Protein AF-A0A7V8NLZ9-F1 (afdb_monomer)

Nearest PDB structures (foldseek):
  3k9t-assembly1_A  TM=6.536E-01  e=8.254E-10  Clostridium acetobutylicum
  6okd-assembly1_A  TM=5.228E-01  e=4.005E-07  Homo sapiens
  3uaw-assembly1_A  TM=4.430E-01  e=5.081E-03  Bacillus cereus
  3uav-assembly1_A  TM=4.356E-01  e=9.540E-03  Bacillus cereus
  2ac7-assembly1_B  TM=4.004E-01  e=1.200E-02  Bacillus cereus G9241

pLDDT: mean 94.01, std 6.17, range [55.84, 98.75]

Solvent-accessible surface area (backbone atoms only — not comparable to full-atom values): 16925 Å² total; per-residue (Å²): 133,86,80,74,87,84,86,85,84,86,88,86,87,87,88,88,87,74,97,80,83,90,61,66,51,76,50,72,52,81,35,79,47,79,65,47,24,33,40,40,35,18,34,72,62,63,60,73,63,16,24,29,55,22,48,28,12,35,52,38,54,52,51,49,54,54,51,51,53,48,35,36,76,68,67,75,42,80,77,51,40,17,23,42,34,41,37,36,29,30,64,36,57,39,53,44,53,45,39,73,76,40,58,69,59,55,71,24,39,60,35,38,36,31,34,43,18,20,14,26,46,53,101,52,94,65,46,40,36,36,43,35,56,43,89,94,48,43,40,39,49,49,52,52,52,50,52,50,52,50,53,40,25,76,74,37,20,50,25,75,82,42,99,80,45,46,75,56,34,94,93,28,61,60,68,47,63,41,78,43,81,40,73,57,69,93,77,57,54,52,52,53,38,53,33,93,86,64,62,24,47,42,41,37,39,29,18,70,48,81,94,34,59,93,31,84,71,21,40,66,91,42,43,15,50,12,43,30,51,42,46,43,48,60,52,51,52,53,50,51,50,62,31,56,38,43,68,69,50,30,49,52,50,42,58,48,34,45,54,51,40,45,50,50,30,65,70,43,93,50,20,72,74,47,44,62,48,44,49,45,16,47,57,43,35,34,79,58,31,79,82,64,81,57,64,69,58,54,53,49,46,52,53,45,20,52,51,48,56,59,74,77,108

Secondary structure (DSSP, 8-state):
--PPPPPP----------------EEEEE--SEEEEEEEEEEE---SSS-IIIIIIHHHHHHHHHHHHHHHHHTTSSPPPSEEEEEEEESTTHHHHHHHHH-TTGGGGEEEEEEEESTT--TTS---EEEEPPPTTS--HHHHHHHHHHHHHHHHT--TTT-SS-TT--TTS------EEEEP--S-STHHHHHSTTT---EEEEE---TTTTTSTT--GGG--HHHHHHHHHHHHHHHHHHHT--HHHHHHHHHHHHHHHHHHHHH-S-HHHHHHHHHHHHHGGGGT-TT---HHHHHHHHHHHHHHHHHT-

Foldseek 3Di:
DPDDDDDDDDDDDDDDDDDDDFDKDKDKLAAQDFLAEEEEEFEDDDDPPCQLVAVLQVVLLVVLVVVVVVCCVVVVDDRFRHMYMYMHGHWQPRLLVVCVVVVVVLRSYQEYEYEGSQFAFAPDDWAKEKEAAALLQQALLVLLLVVVLVCCQPPAFVQVPDPDGHLADVVFDSDGHHYDYHYHDPDTNQCSNCPPVSSHYYIYIHGDPVVCPNHNPSDNVTTGVSSSSVSSCSRNVSNRLLSRQDPVSLVVSLVSLLVVLLVCLLVDPQSVVCLVSSLSHSCNSCSSPVPDDCPVSNVVSVVSNVVSVVVVD

Organism: NCBI:txid2741543

Radius of gyration: 21.64 Å; Cα contacts (8 Å, |Δi|>4): 570; chains: 1; bounding box: 65×60×63 Å

Structure (mmCIF, N/CA/C/O backbone):
data_AF-A0A7V8NLZ9-F1
#
_entry.id   AF-A0A7V8NLZ9-F1
#
loop_
_atom_site.group_PDB
_atom_site.id
_atom_site.type_symbol
_atom_site.label_atom_id
_atom_site.label_alt_id
_atom_site.label_comp_id
_atom_site.label_asym_id
_atom_site.label_entity_id
_atom_site.label_seq_id
_atom_site.pdbx_PDB_ins_code
_atom_site.Cartn_x
_atom_site.Cartn_y
_atom_site.Cartn_z
_atom_site.occupancy
_atom_site.B_iso_or_equiv
_atom_site.auth_seq_id
_atom_site.auth_comp_id
_atom_site.auth_asym_id
_atom_site.auth_atom_id
_atom_site.pdbx_PDB_model_num
ATOM 1 N N . MET A 1 1 ? 44.672 32.416 -8.525 1.00 55.84 1 MET A N 1
ATOM 2 C CA . MET A 1 1 ? 44.281 32.398 -9.955 1.00 55.84 1 MET A CA 1
ATOM 3 C C . MET A 1 1 ? 42.814 32.790 -10.070 1.00 55.84 1 MET A C 1
ATOM 5 O O . MET A 1 1 ? 41.985 32.116 -9.470 1.00 55.84 1 MET A O 1
ATOM 9 N N . ARG A 1 2 ? 42.481 33.881 -10.776 1.00 56.91 2 ARG A N 1
ATOM 10 C CA . ARG A 1 2 ? 41.081 34.218 -11.096 1.00 56.91 2 ARG A CA 1
ATOM 11 C C . ARG A 1 2 ? 40.616 33.264 -12.196 1.00 56.91 2 ARG A C 1
ATOM 13 O O . ARG A 1 2 ? 41.194 33.273 -13.278 1.00 56.91 2 ARG A O 1
ATOM 20 N N . ARG A 1 3 ? 39.638 32.404 -11.904 1.00 72.19 3 ARG A N 1
ATOM 21 C CA . ARG A 1 3 ? 39.053 31.515 -12.914 1.00 72.19 3 ARG A CA 1
ATOM 22 C C . ARG A 1 3 ? 38.266 32.377 -13.902 1.00 72.19 3 ARG A C 1
ATOM 24 O O . ARG A 1 3 ? 37.348 33.082 -13.496 1.00 72.19 3 ARG A O 1
ATOM 31 N N . ALA A 1 4 ? 38.681 32.369 -15.166 1.00 79.56 4 ALA A N 1
ATOM 32 C CA . ALA A 1 4 ? 37.926 32.984 -16.252 1.00 79.56 4 ALA A CA 1
ATOM 33 C C . ALA A 1 4 ? 36.570 32.262 -16.422 1.00 79.56 4 ALA A C 1
ATOM 35 O O . ALA A 1 4 ? 36.478 31.076 -16.089 1.00 79.56 4 ALA A O 1
ATOM 36 N N . PRO A 1 5 ? 35.520 32.947 -16.907 1.00 80.06 5 PRO A N 1
ATOM 37 C CA . PRO A 1 5 ? 34.209 32.335 -17.088 1.00 80.06 5 PRO A CA 1
ATOM 38 C C . PRO A 1 5 ? 34.244 31.233 -18.156 1.00 80.06 5 PRO A C 1
ATOM 40 O O . PRO A 1 5 ? 34.837 31.398 -19.222 1.00 80.06 5 PRO A O 1
ATOM 43 N N . VAL A 1 6 ? 33.576 30.116 -17.866 1.00 86.94 6 VAL A N 1
ATOM 44 C CA . VAL A 1 6 ? 33.329 29.028 -18.821 1.00 86.94 6 VAL A CA 1
ATOM 45 C C . VAL A 1 6 ? 32.008 29.309 -19.532 1.00 86.94 6 VAL A C 1
ATOM 47 O O . VAL A 1 6 ? 30.999 29.567 -18.880 1.00 86.94 6 VAL A O 1
ATOM 50 N N . ILE A 1 7 ? 32.009 29.250 -20.865 1.00 85.44 7 ILE A N 1
ATOM 51 C CA . ILE A 1 7 ? 30.801 29.405 -21.684 1.00 85.44 7 ILE A CA 1
ATOM 52 C C . ILE A 1 7 ? 30.366 28.023 -22.165 1.00 85.44 7 ILE A C 1
ATOM 54 O O . ILE A 1 7 ? 31.087 27.371 -22.918 1.00 85.44 7 ILE A O 1
ATOM 58 N N . VAL A 1 8 ? 29.169 27.599 -21.763 1.00 90.56 8 VAL A N 1
ATOM 59 C CA . VAL A 1 8 ? 28.517 26.381 -22.259 1.00 90.56 8 VAL A CA 1
ATOM 60 C C . VAL A 1 8 ? 27.521 26.772 -23.350 1.00 90.56 8 VAL A C 1
ATOM 62 O O . VAL A 1 8 ? 26.728 27.693 -23.167 1.00 90.56 8 VAL A O 1
ATOM 65 N N . ARG A 1 9 ? 27.554 26.079 -24.493 1.00 87.88 9 ARG A N 1
ATOM 66 C CA . ARG A 1 9 ? 26.541 26.199 -25.552 1.00 87.88 9 ARG A CA 1
ATOM 67 C C . ARG A 1 9 ? 25.835 24.862 -25.712 1.00 87.88 9 ARG A C 1
ATOM 69 O O . ARG A 1 9 ? 26.482 23.868 -26.025 1.00 87.88 9 ARG A O 1
ATOM 76 N N . LEU A 1 10 ? 24.521 24.857 -25.520 1.00 90.38 10 LEU A N 1
ATOM 77 C CA . LEU A 1 10 ? 23.665 23.695 -25.725 1.00 90.38 10 LEU A CA 1
ATOM 78 C C . LEU A 1 10 ? 22.780 23.942 -26.945 1.00 90.38 10 LEU A C 1
ATOM 80 O O . LEU A 1 10 ? 22.079 24.948 -27.010 1.00 90.38 10 LEU A O 1
ATOM 84 N N . HIS A 1 11 ? 22.815 23.025 -27.906 1.00 86.94 11 HIS A N 1
ATOM 85 C CA . HIS A 1 11 ? 21.893 22.995 -29.036 1.00 86.94 11 HIS A CA 1
ATOM 86 C C . HIS A 1 11 ? 21.103 21.691 -28.972 1.00 86.94 11 HIS A C 1
ATOM 88 O O . HIS A 1 11 ? 21.666 20.619 -29.172 1.00 86.94 11 HIS A O 1
ATOM 94 N N . ALA A 1 12 ? 19.799 21.792 -28.736 1.00 89.19 12 ALA A N 1
ATOM 95 C CA . ALA A 1 12 ? 18.876 20.670 -28.812 1.00 89.19 12 ALA A CA 1
ATOM 96 C C . ALA A 1 12 ? 17.765 21.006 -29.811 1.00 89.19 12 ALA A C 1
ATOM 98 O O . ALA A 1 12 ? 17.213 22.106 -29.796 1.00 89.19 12 ALA A O 1
ATOM 99 N N . LYS A 1 13 ? 17.448 20.061 -30.696 1.00 83.94 13 LYS A N 1
ATOM 100 C CA . LYS A 1 13 ? 16.254 20.091 -31.544 1.00 83.94 13 LYS A CA 1
ATOM 101 C C . LYS A 1 13 ? 15.529 18.772 -31.337 1.00 83.94 13 LYS A C 1
ATOM 103 O O . LYS A 1 13 ? 16.061 17.729 -31.700 1.00 83.94 13 LYS A O 1
ATOM 108 N N . ALA A 1 14 ? 14.334 18.829 -30.767 1.00 83.62 14 ALA A N 1
ATOM 109 C CA . ALA A 1 14 ? 13.461 17.677 -30.624 1.00 83.62 14 ALA A CA 1
ATOM 110 C C . ALA A 1 14 ? 12.050 18.087 -31.051 1.00 83.62 14 ALA A C 1
ATOM 112 O O . ALA A 1 14 ? 11.500 19.058 -30.542 1.00 83.62 14 ALA A O 1
ATOM 113 N N . ALA A 1 15 ? 11.489 17.366 -32.016 1.00 78.31 15 ALA A N 1
ATOM 114 C CA . ALA A 1 15 ? 10.084 17.433 -32.382 1.00 78.31 15 ALA A CA 1
ATOM 115 C C . ALA A 1 15 ? 9.675 16.022 -32.795 1.00 78.31 15 ALA A C 1
ATOM 117 O O . ALA A 1 15 ? 10.170 15.496 -33.792 1.00 78.31 15 ALA A O 1
ATOM 118 N N . ARG A 1 16 ? 8.817 15.392 -31.996 1.00 77.06 16 ARG A N 1
ATOM 119 C CA . ARG A 1 16 ? 8.252 14.080 -32.296 1.00 77.06 16 ARG A CA 1
ATOM 120 C C . ARG A 1 16 ? 6.785 14.117 -31.902 1.00 77.06 16 ARG A C 1
ATOM 122 O O . ARG A 1 16 ? 6.464 14.379 -30.751 1.00 77.06 16 ARG A O 1
ATOM 129 N N . SER A 1 17 ? 5.918 13.921 -32.882 1.00 83.56 17 SER A N 1
ATOM 130 C CA . SER A 1 17 ? 4.484 13.754 -32.692 1.00 83.56 17 SER A CA 1
ATOM 131 C C . SER A 1 17 ? 4.071 12.605 -33.590 1.00 83.56 17 SER A C 1
ATOM 133 O O . SER A 1 17 ? 4.286 12.650 -34.802 1.00 83.56 17 SER A O 1
ATOM 135 N N . GLU A 1 18 ? 3.560 11.551 -32.978 1.00 83.56 18 GLU A N 1
ATOM 136 C CA . GLU A 1 18 ? 3.065 10.365 -33.656 1.00 83.56 18 GLU A CA 1
ATOM 137 C C . GLU A 1 18 ? 1.769 9.930 -32.965 1.00 83.56 18 GLU A C 1
ATOM 139 O O . GLU A 1 18 ? 1.649 10.095 -31.748 1.00 83.56 18 GLU A O 1
ATOM 144 N N . PRO A 1 19 ? 0.777 9.413 -33.706 1.00 86.81 19 PRO A N 1
ATOM 145 C CA . PRO A 1 19 ? -0.388 8.798 -33.089 1.00 86.81 19 PRO A CA 1
ATOM 146 C C . PRO A 1 19 ? 0.049 7.652 -32.169 1.00 86.81 19 PRO A C 1
ATOM 148 O O . PRO A 1 19 ? 0.760 6.746 -32.599 1.00 86.81 19 PRO A O 1
ATOM 151 N N . GLY A 1 20 ? -0.388 7.698 -30.914 1.00 82.56 20 GLY A N 1
ATOM 152 C CA . GLY A 1 20 ? -0.161 6.653 -29.921 1.00 82.56 20 GLY A CA 1
ATOM 153 C C . GLY A 1 20 ? -1.481 6.083 -29.411 1.00 82.56 20 GLY A C 1
ATOM 154 O O . GLY A 1 20 ? -2.526 6.729 -29.508 1.00 82.56 20 GLY A O 1
ATOM 155 N N . ALA A 1 21 ? -1.426 4.875 -28.859 1.00 84.88 21 ALA A N 1
ATOM 156 C CA . ALA A 1 21 ? -2.520 4.282 -28.103 1.00 84.88 21 ALA A CA 1
ATOM 157 C C . ALA A 1 21 ? -2.078 4.120 -26.647 1.00 84.88 21 ALA A C 1
ATOM 159 O O . ALA A 1 21 ? -0.954 3.697 -26.389 1.00 84.88 21 ALA A O 1
ATOM 160 N N . LEU A 1 22 ? -2.971 4.450 -25.717 1.00 86.19 22 LEU A N 1
ATOM 161 C CA . LEU A 1 22 ? -2.810 4.154 -24.298 1.00 86.19 22 LEU A CA 1
ATOM 162 C C . LEU A 1 22 ? -3.529 2.842 -24.002 1.00 86.19 22 LEU A C 1
ATOM 164 O O . LEU A 1 22 ? -4.659 2.639 -24.456 1.00 86.19 22 LEU A O 1
ATOM 168 N N . GLY A 1 23 ? -2.862 1.956 -23.273 1.00 87.38 23 GLY A N 1
ATOM 169 C CA . GLY A 1 23 ? -3.367 0.633 -22.940 1.00 87.38 23 GLY A CA 1
ATOM 170 C C . GLY A 1 23 ? -3.251 0.365 -21.450 1.00 87.38 23 GLY A C 1
ATOM 171 O O . GLY A 1 23 ? -2.376 0.895 -20.776 1.00 87.38 23 GLY A O 1
ATOM 172 N N . MET A 1 24 ? -4.151 -0.473 -20.957 1.00 94.00 24 MET A N 1
ATOM 173 C CA . MET A 1 24 ? -4.161 -0.944 -19.584 1.00 94.00 24 MET A CA 1
ATOM 174 C C . MET A 1 24 ? -4.640 -2.390 -19.602 1.00 94.00 24 MET A C 1
ATOM 176 O O . MET A 1 24 ? -5.651 -2.700 -20.242 1.00 94.00 24 MET A O 1
ATOM 180 N N . VAL A 1 25 ? -3.903 -3.283 -18.949 1.00 96.81 25 VAL A N 1
ATOM 181 C CA . VAL A 1 25 ? -4.304 -4.685 -18.796 1.00 96.81 25 VAL A CA 1
ATOM 182 C C . VAL A 1 25 ? -4.946 -4.836 -17.429 1.00 96.81 25 VAL A C 1
ATOM 184 O O . VAL A 1 25 ? -4.403 -4.389 -16.425 1.00 96.81 25 VAL A O 1
ATOM 187 N N . MET A 1 26 ? -6.115 -5.464 -17.394 1.00 97.38 26 MET A N 1
ATOM 188 C CA . MET A 1 26 ? -6.870 -5.682 -16.167 1.00 97.38 26 MET A CA 1
ATOM 189 C C . MET A 1 26 ? -7.165 -7.168 -16.006 1.00 97.38 26 MET A C 1
ATOM 191 O O . MET A 1 26 ? -7.616 -7.824 -16.946 1.00 97.38 26 MET A O 1
ATOM 195 N N . GLY A 1 27 ? -6.927 -7.682 -14.807 1.00 97.19 27 GLY A N 1
ATOM 196 C CA . GLY A 1 27 ? -7.394 -8.988 -14.358 1.00 97.19 27 GLY A CA 1
ATOM 197 C C . GLY A 1 27 ? -8.120 -8.862 -13.025 1.00 97.19 27 GLY A C 1
ATOM 198 O O . GLY A 1 27 ? -7.984 -7.857 -12.331 1.00 97.19 27 GLY A O 1
ATOM 199 N N . GLU A 1 28 ? -8.880 -9.883 -12.645 1.00 97.19 28 GLU A N 1
ATOM 200 C CA . GLU A 1 28 ? -9.556 -9.901 -11.350 1.00 97.19 28 GLU A CA 1
ATOM 201 C C . GLU A 1 28 ? -9.691 -11.312 -10.778 1.00 97.19 28 GLU A C 1
ATOM 203 O O . GLU A 1 28 ? -9.785 -12.306 -11.503 1.00 97.19 28 GLU A O 1
ATOM 208 N N . ILE A 1 29 ? -9.739 -11.380 -9.451 1.00 97.44 29 ILE A N 1
ATOM 209 C CA . ILE A 1 29 ? -10.260 -12.515 -8.693 1.00 97.44 29 ILE A CA 1
ATOM 210 C C . ILE A 1 29 ? -11.513 -11.999 -7.982 1.00 97.44 29 ILE A C 1
ATOM 212 O O . ILE A 1 29 ? -11.426 -11.328 -6.956 1.00 97.44 29 ILE A O 1
ATOM 216 N N . ALA A 1 30 ? -12.677 -12.282 -8.572 1.00 96.62 30 ALA A N 1
ATOM 217 C CA . ALA A 1 30 ? -13.968 -11.745 -8.137 1.00 96.62 30 ALA A CA 1
ATOM 218 C C . ALA A 1 30 ? -14.350 -12.206 -6.727 1.00 96.62 30 ALA A C 1
ATOM 220 O O . ALA A 1 30 ? -14.413 -13.409 -6.500 1.00 96.62 30 ALA A O 1
ATOM 221 N N . GLY A 1 31 ? -14.662 -11.294 -5.812 1.00 95.88 31 GLY A N 1
ATOM 222 C CA . GLY A 1 31 ? -15.168 -11.619 -4.477 1.00 95.88 31 GLY A CA 1
ATOM 223 C C . GLY A 1 31 ? -16.666 -11.943 -4.461 1.00 95.88 31 GLY A C 1
ATOM 224 O O . GLY A 1 31 ? -17.320 -12.042 -5.500 1.00 95.88 31 GLY A O 1
ATOM 225 N N . THR A 1 32 ? -17.219 -12.123 -3.266 1.00 93.19 32 THR A N 1
ATOM 226 C C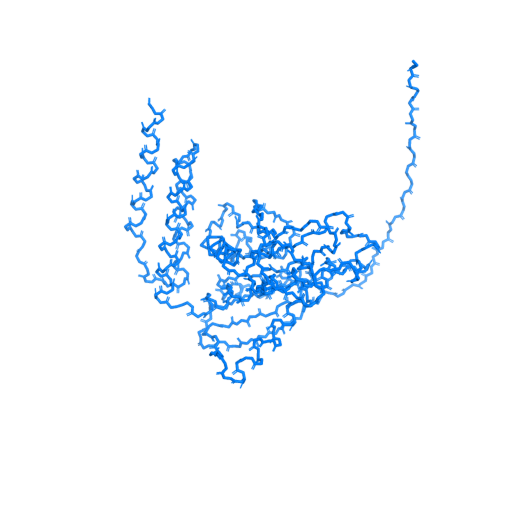A . THR A 1 32 ? -18.668 -12.207 -3.002 1.00 93.19 32 THR A CA 1
ATOM 227 C C . THR A 1 32 ? -19.245 -10.878 -2.510 1.00 93.19 32 THR A C 1
ATOM 229 O O . THR A 1 32 ? -20.434 -10.625 -2.701 1.00 93.19 32 THR A O 1
ATOM 232 N N . HIS A 1 33 ? -18.424 -10.030 -1.888 1.00 91.25 33 HIS A N 1
ATOM 233 C CA . HIS A 1 33 ? -18.767 -8.680 -1.458 1.00 91.25 33 HIS A CA 1
ATOM 234 C C . HIS A 1 33 ? -18.545 -7.722 -2.631 1.00 91.25 33 HIS A C 1
ATOM 236 O O . HIS A 1 33 ? -17.432 -7.605 -3.143 1.00 91.25 33 HIS A O 1
ATOM 242 N N . LEU A 1 34 ? -19.618 -7.069 -3.076 1.00 88.88 34 LEU A N 1
ATOM 243 C CA . LEU A 1 34 ? -19.600 -6.146 -4.211 1.00 88.88 34 LEU A CA 1
ATOM 244 C C . LEU A 1 34 ? -19.477 -4.699 -3.724 1.00 88.88 34 LEU A C 1
ATOM 246 O O . LEU A 1 34 ? -20.054 -4.352 -2.696 1.00 88.88 34 LEU A O 1
ATOM 250 N N . GLY A 1 35 ? -18.800 -3.852 -4.504 1.00 89.56 35 GLY A N 1
ATOM 251 C CA . GLY A 1 35 ? -18.706 -2.410 -4.237 1.00 89.56 35 GLY A CA 1
ATOM 252 C C . GLY A 1 35 ? -17.622 -2.009 -3.233 1.00 89.56 35 GLY A C 1
ATOM 253 O O . GLY A 1 35 ? -17.611 -0.869 -2.786 1.00 89.56 35 GLY A O 1
ATOM 254 N N . GLU A 1 36 ? -16.725 -2.931 -2.881 1.00 94.75 36 GLU A N 1
ATOM 255 C CA . GLU A 1 36 ? -15.614 -2.722 -1.941 1.00 94.75 36 GLU A CA 1
ATOM 256 C C . GLU A 1 36 ? -14.327 -3.371 -2.483 1.00 94.75 36 GLU A C 1
ATOM 258 O O . GLU A 1 36 ? -13.609 -4.077 -1.780 1.00 94.75 36 GLU A O 1
ATOM 263 N N . ASP A 1 37 ? -14.067 -3.205 -3.772 1.00 97.75 37 ASP A N 1
ATOM 264 C CA . ASP A 1 37 ? -12.962 -3.836 -4.481 1.00 97.75 37 ASP A CA 1
ATOM 265 C C . ASP A 1 37 ? -11.613 -3.248 -4.045 1.00 97.75 37 ASP A C 1
ATOM 267 O O . ASP A 1 37 ? -11.498 -2.069 -3.704 1.00 97.75 37 ASP A O 1
ATOM 271 N N . LEU A 1 38 ? -10.563 -4.060 -4.106 1.00 98.56 38 LEU A N 1
ATOM 272 C CA . LEU A 1 38 ? -9.191 -3.599 -3.939 1.00 98.56 38 LEU A CA 1
ATOM 273 C C . LEU A 1 38 ? -8.495 -3.615 -5.291 1.00 98.56 38 LEU A C 1
ATOM 275 O O . LEU A 1 38 ? -8.605 -4.593 -6.033 1.00 98.56 38 LEU A O 1
ATOM 279 N N . VAL A 1 39 ? -7.745 -2.562 -5.591 1.00 98.62 39 VAL A N 1
ATOM 280 C CA . VAL A 1 39 ? -6.931 -2.487 -6.805 1.00 98.62 39 VAL A CA 1
ATOM 281 C C . VAL A 1 39 ? -5.469 -2.658 -6.440 1.00 98.62 39 VAL A C 1
ATOM 283 O O . VAL A 1 39 ? -4.949 -1.901 -5.636 1.00 98.62 39 VAL A O 1
ATOM 286 N N . ILE A 1 40 ? -4.795 -3.626 -7.050 1.00 98.75 40 ILE A N 1
ATOM 287 C CA . ILE A 1 40 ? -3.349 -3.801 -6.960 1.00 98.75 40 ILE A CA 1
ATOM 288 C C . ILE A 1 40 ? -2.769 -3.412 -8.318 1.00 98.75 40 ILE A C 1
ATOM 290 O O . ILE A 1 40 ? -3.086 -4.063 -9.319 1.00 98.75 40 ILE A O 1
ATOM 294 N N . ALA A 1 41 ? -1.974 -2.346 -8.365 1.00 98.38 41 ALA A N 1
ATOM 295 C CA . ALA A 1 41 ? -1.542 -1.723 -9.614 1.00 98.38 41 ALA A CA 1
ATOM 296 C C . ALA A 1 41 ? -0.020 -1.612 -9.726 1.00 98.38 41 ALA A C 1
ATOM 298 O O . ALA A 1 41 ? 0.663 -1.339 -8.741 1.00 98.38 41 ALA A O 1
ATOM 299 N N . ALA A 1 42 ? 0.486 -1.832 -10.935 1.00 98.12 42 ALA A N 1
ATOM 300 C CA . ALA A 1 42 ? 1.863 -1.554 -11.312 1.00 98.12 42 ALA A CA 1
ATOM 301 C C . ALA A 1 42 ? 1.904 -1.155 -12.789 1.00 98.12 42 ALA A C 1
ATOM 303 O O . ALA A 1 42 ? 1.499 -1.940 -13.652 1.00 98.12 42 ALA A O 1
ATOM 304 N N . HIS A 1 43 ? 2.411 0.027 -13.100 1.00 96.88 43 HIS A N 1
ATOM 305 C CA . HIS A 1 43 ? 2.639 0.450 -14.477 1.00 96.88 43 HIS A CA 1
ATOM 306 C C . HIS A 1 43 ? 3.545 -0.509 -15.269 1.00 96.88 43 HIS A C 1
ATOM 308 O O . HIS A 1 43 ? 4.365 -1.259 -14.723 1.00 96.88 43 HIS A O 1
ATOM 314 N N . LEU A 1 44 ? 3.338 -0.509 -16.590 1.00 92.62 44 LEU A N 1
ATOM 315 C CA . LEU A 1 44 ? 3.955 -1.392 -17.589 1.00 92.62 44 LEU A CA 1
ATOM 316 C C . LEU A 1 44 ? 4.761 -0.617 -18.654 1.00 92.62 44 LEU A C 1
ATOM 318 O O . LEU A 1 44 ? 5.355 -1.213 -19.555 1.00 92.62 44 LEU A O 1
ATOM 322 N N . ASP A 1 45 ? 4.771 0.712 -18.593 1.00 87.50 45 ASP A N 1
ATOM 323 C CA . ASP A 1 45 ? 5.516 1.605 -19.476 1.00 87.50 45 ASP A CA 1
ATOM 324 C C . ASP A 1 45 ? 6.727 2.235 -18.779 1.00 87.50 45 ASP A C 1
ATOM 326 O O . ASP A 1 45 ? 6.575 2.764 -17.695 1.00 87.50 45 ASP A O 1
ATOM 330 N N . HIS A 1 46 ? 7.912 2.175 -19.401 1.00 87.19 46 HIS A N 1
ATOM 331 C CA . HIS A 1 46 ? 9.077 3.033 -19.118 1.00 87.19 46 HIS A CA 1
ATOM 332 C C . HIS A 1 46 ? 10.146 2.883 -20.205 1.00 87.19 46 HIS A C 1
ATOM 334 O O . HIS A 1 46 ? 10.055 2.011 -21.084 1.00 87.19 46 HIS A O 1
ATOM 340 N N . GLN A 1 47 ? 11.152 3.765 -20.220 1.00 85.06 47 GLN A N 1
ATOM 341 C CA . GLN A 1 47 ? 12.216 3.685 -21.224 1.00 85.06 47 GLN A CA 1
ATOM 342 C C . GLN A 1 47 ? 13.054 2.419 -21.029 1.00 85.06 47 GLN A C 1
ATOM 344 O O . GLN A 1 47 ? 13.435 2.046 -19.924 1.00 85.06 47 GLN A O 1
ATOM 349 N N . LYS A 1 48 ? 13.409 1.770 -22.144 1.00 87.62 48 LYS A N 1
ATOM 350 C CA . LYS A 1 48 ? 14.272 0.585 -22.107 1.00 87.62 48 LYS A CA 1
ATOM 351 C C . LYS A 1 48 ? 15.635 0.923 -21.479 1.00 87.62 48 LYS A C 1
ATOM 353 O O . LYS A 1 48 ? 16.221 1.936 -21.872 1.00 87.62 48 LYS A O 1
ATOM 358 N N . PRO A 1 49 ? 16.203 0.034 -20.641 1.00 92.50 49 PRO A N 1
ATOM 359 C CA . PRO A 1 49 ? 15.728 -1.322 -20.354 1.00 92.50 49 PRO A CA 1
ATOM 360 C C . PRO A 1 49 ? 14.594 -1.420 -19.322 1.00 92.50 49 PRO A C 1
ATOM 362 O O . PRO A 1 49 ? 13.783 -2.329 -19.481 1.00 92.50 49 PRO A O 1
ATOM 365 N N . GLY A 1 50 ? 14.514 -0.502 -18.355 1.00 93.81 50 GLY A N 1
ATOM 366 C CA . GLY A 1 50 ? 13.398 -0.384 -17.407 1.00 93.81 50 GLY A CA 1
ATOM 367 C C . GLY A 1 50 ? 13.181 -1.612 -16.519 1.00 93.81 50 GLY A C 1
ATOM 368 O O . GLY A 1 50 ? 12.053 -2.074 -16.344 1.00 93.81 50 GLY A O 1
ATOM 369 N N . ALA A 1 51 ? 14.266 -2.240 -16.053 1.00 96.00 51 ALA A N 1
ATOM 370 C CA . ALA A 1 51 ? 14.175 -3.473 -15.284 1.00 96.00 51 ALA A CA 1
ATOM 371 C C . ALA A 1 51 ? 13.590 -3.255 -13.887 1.00 96.00 51 ALA A C 1
ATOM 373 O O . ALA A 1 51 ? 12.704 -4.013 -13.495 1.00 96.00 51 ALA A O 1
ATOM 374 N N . ASN A 1 52 ? 14.084 -2.273 -13.131 1.00 96.44 52 ASN A N 1
ATOM 375 C CA . ASN A 1 52 ? 13.510 -1.927 -11.838 1.00 96.44 52 ASN A CA 1
ATOM 376 C C . ASN A 1 52 ? 12.298 -1.031 -12.058 1.00 96.44 52 ASN A C 1
ATOM 378 O O . ASN A 1 52 ? 11.207 -1.417 -11.643 1.00 96.44 52 ASN A O 1
ATOM 382 N N . ASP A 1 53 ? 12.493 0.079 -12.772 1.00 94.94 53 ASP A N 1
ATOM 383 C CA . ASP A 1 53 ? 11.433 0.998 -13.175 1.00 94.94 53 ASP A CA 1
ATOM 384 C C . ASP A 1 53 ? 11.013 0.713 -14.625 1.00 94.94 53 ASP A C 1
ATOM 386 O O . ASP A 1 53 ? 11.630 1.192 -15.577 1.00 94.94 53 ASP A O 1
ATOM 390 N N . ASN A 1 54 ? 10.044 -0.166 -14.870 1.00 93.06 54 ASN A N 1
ATOM 391 C CA . ASN A 1 54 ? 9.024 -0.701 -13.950 1.00 93.06 54 ASN A CA 1
ATOM 392 C C . ASN A 1 54 ? 8.821 -2.212 -14.011 1.00 93.06 54 ASN A C 1
ATOM 394 O O . ASN A 1 54 ? 7.954 -2.763 -13.319 1.00 93.06 54 ASN A O 1
ATOM 398 N N . ALA A 1 55 ? 9.590 -2.918 -14.844 1.00 96.75 55 ALA A N 1
ATOM 399 C CA . ALA A 1 55 ? 9.340 -4.328 -15.122 1.00 96.75 55 ALA A CA 1
ATOM 400 C C . ALA A 1 55 ? 9.357 -5.196 -13.849 1.00 96.75 55 ALA A C 1
ATOM 402 O O . ALA A 1 55 ? 8.695 -6.235 -13.803 1.00 96.75 55 ALA A O 1
ATOM 403 N N . SER A 1 56 ? 10.072 -4.773 -12.803 1.00 97.75 56 SER A N 1
ATOM 404 C CA . SER A 1 56 ? 10.106 -5.451 -11.510 1.00 97.75 56 SER A CA 1
ATOM 405 C C . SER A 1 56 ? 8.758 -5.409 -10.778 1.00 97.75 56 SER A C 1
ATOM 407 O O . SER A 1 56 ? 8.324 -6.454 -10.287 1.00 97.75 56 SER A O 1
ATOM 409 N N . GLY A 1 57 ? 8.065 -4.263 -10.742 1.00 97.69 57 GLY A N 1
ATOM 410 C CA . GLY A 1 57 ? 6.728 -4.121 -10.152 1.00 97.69 57 GLY A CA 1
ATOM 411 C C . GLY A 1 57 ? 5.699 -4.921 -10.946 1.00 97.69 57 GLY A C 1
ATOM 412 O O . GLY A 1 57 ? 5.056 -5.829 -10.415 1.00 97.69 57 GLY A O 1
ATOM 413 N N . SER A 1 58 ? 5.668 -4.701 -12.262 1.00 97.31 58 SER A N 1
ATOM 414 C CA . SER A 1 58 ? 4.817 -5.428 -13.213 1.00 97.31 58 SER A CA 1
ATOM 415 C C . SER A 1 58 ? 4.994 -6.954 -13.159 1.00 97.31 58 SER A C 1
ATOM 417 O O . SER A 1 58 ? 4.016 -7.712 -13.140 1.00 97.31 58 SER A O 1
ATOM 419 N N . GLY A 1 59 ? 6.242 -7.428 -13.122 1.00 97.44 59 GLY A N 1
ATOM 420 C CA . GLY A 1 59 ? 6.574 -8.849 -13.026 1.00 97.44 59 GLY A CA 1
ATOM 421 C C . GLY A 1 59 ? 6.224 -9.442 -11.661 1.00 97.44 59 GLY A C 1
ATOM 422 O O . GLY A 1 59 ? 5.730 -10.570 -11.587 1.00 97.44 59 GLY A O 1
ATOM 423 N N . THR A 1 60 ? 6.413 -8.670 -10.588 1.00 98.25 60 THR A N 1
ATOM 424 C CA . THR A 1 60 ? 5.993 -9.058 -9.236 1.00 98.25 60 THR A CA 1
ATOM 425 C C . THR A 1 60 ? 4.476 -9.206 -9.163 1.00 98.25 60 THR A C 1
ATOM 427 O O . THR A 1 60 ? 3.994 -10.225 -8.669 1.00 98.25 60 THR A O 1
ATOM 430 N N . LEU A 1 61 ? 3.716 -8.262 -9.725 1.00 98.50 61 LEU A N 1
ATOM 431 C CA . LEU A 1 61 ? 2.254 -8.315 -9.775 1.00 98.50 61 LEU A CA 1
ATOM 432 C C . LEU A 1 61 ? 1.744 -9.581 -10.481 1.00 98.50 61 LEU A C 1
ATOM 434 O O . LEU A 1 61 ? 0.838 -10.251 -9.986 1.00 98.50 61 LEU A O 1
ATOM 438 N N . LEU A 1 62 ? 2.367 -9.972 -11.596 1.00 98.06 62 LEU A N 1
ATOM 439 C CA . LEU A 1 62 ? 2.014 -11.208 -12.302 1.00 98.06 62 LEU A CA 1
ATOM 440 C C . LEU A 1 62 ? 2.257 -12.459 -11.444 1.00 98.06 62 LEU A C 1
ATOM 442 O O . LEU A 1 62 ? 1.416 -13.364 -11.403 1.00 98.06 62 LEU A O 1
ATOM 446 N N . GLU A 1 63 ? 3.383 -12.509 -10.734 1.00 97.75 63 GLU A N 1
ATOM 447 C CA . GLU A 1 63 ? 3.707 -13.616 -9.832 1.00 97.75 63 GLU A CA 1
ATOM 448 C C . GLU A 1 63 ? 2.760 -13.676 -8.624 1.00 97.75 63 GLU A C 1
ATOM 450 O O . GLU A 1 63 ? 2.391 -14.774 -8.188 1.00 97.75 63 GLU A O 1
ATOM 455 N N . LEU A 1 64 ? 2.304 -12.523 -8.121 1.00 97.75 64 LEU A N 1
ATOM 456 C CA . LEU A 1 64 ? 1.275 -12.444 -7.084 1.00 97.75 64 LEU A CA 1
ATOM 457 C C . LEU A 1 64 ? -0.037 -13.070 -7.553 1.00 97.75 64 LEU A C 1
ATOM 459 O O . LEU A 1 64 ? -0.570 -13.938 -6.860 1.00 97.75 64 LEU A O 1
ATOM 463 N N . VAL A 1 65 ? -0.517 -12.705 -8.746 1.00 97.75 65 VAL A N 1
ATOM 464 C CA . VAL A 1 65 ? -1.740 -13.283 -9.332 1.00 97.75 65 VAL A CA 1
ATOM 465 C C . VAL A 1 65 ? -1.603 -14.794 -9.488 1.00 97.75 65 VAL A C 1
ATOM 467 O O . VAL A 1 65 ? -2.484 -15.550 -9.066 1.00 97.75 65 VAL A O 1
ATOM 470 N N . ARG A 1 66 ? -0.481 -15.255 -10.054 1.00 98.19 66 ARG A N 1
ATOM 471 C CA . ARG A 1 66 ? -0.214 -16.683 -10.266 1.00 98.19 66 ARG A CA 1
ATOM 472 C C . ARG A 1 66 ? -0.201 -17.454 -8.945 1.00 98.19 66 ARG A C 1
ATOM 474 O O . ARG A 1 66 ? -0.815 -18.519 -8.851 1.00 98.19 66 ARG A O 1
ATOM 481 N N . THR A 1 67 ? 0.490 -16.923 -7.938 1.00 97.50 67 THR A N 1
ATOM 482 C CA . THR A 1 67 ? 0.630 -17.545 -6.615 1.00 97.50 67 THR A CA 1
ATOM 483 C C . THR A 1 67 ? -0.703 -17.593 -5.888 1.00 97.50 67 THR A C 1
ATOM 485 O O . THR A 1 67 ? -1.108 -18.660 -5.427 1.00 97.50 67 THR A O 1
ATOM 488 N N . LEU A 1 68 ? -1.416 -16.469 -5.831 1.00 97.94 68 LEU A N 1
ATOM 489 C CA . LEU A 1 68 ? -2.713 -16.380 -5.178 1.00 97.94 68 LEU A CA 1
ATOM 490 C C . LEU A 1 68 ? -3.718 -17.354 -5.803 1.00 97.94 68 LEU A C 1
ATOM 492 O O . LEU A 1 68 ? -4.322 -18.160 -5.096 1.00 97.94 68 LEU A O 1
ATOM 496 N N . ASN A 1 69 ? -3.850 -17.336 -7.132 1.00 97.75 69 ASN A N 1
ATOM 497 C CA . ASN A 1 69 ? -4.765 -18.228 -7.835 1.00 97.75 69 ASN A CA 1
ATOM 498 C C . ASN A 1 69 ? -4.420 -19.706 -7.588 1.00 97.75 69 ASN A C 1
ATOM 500 O O . ASN A 1 69 ? -5.309 -20.519 -7.337 1.00 97.75 69 ASN A O 1
ATOM 504 N N . HIS A 1 70 ? -3.130 -20.058 -7.595 1.00 98.31 70 HIS A N 1
ATOM 505 C CA . HIS A 1 70 ? -2.694 -21.415 -7.272 1.00 98.31 70 HIS A CA 1
ATOM 506 C C . HIS A 1 70 ? -3.097 -21.832 -5.850 1.00 98.31 70 HIS A C 1
ATOM 508 O O . HIS A 1 70 ? -3.632 -22.925 -5.668 1.00 98.31 70 HIS A O 1
ATOM 514 N N . LEU A 1 71 ? -2.877 -20.971 -4.850 1.00 98.06 71 LEU A N 1
ATOM 515 C CA . LEU A 1 71 ? -3.215 -21.262 -3.453 1.00 98.06 71 LEU A CA 1
ATOM 516 C C . LEU A 1 71 ? -4.726 -21.420 -3.238 1.00 98.06 71 LEU A C 1
ATOM 518 O O . LEU A 1 71 ? -5.133 -22.311 -2.489 1.00 98.06 71 LEU A O 1
ATOM 522 N N . ILE A 1 72 ? -5.544 -20.610 -3.916 1.00 97.69 72 ILE A N 1
ATOM 523 C CA . ILE A 1 72 ? -7.010 -20.713 -3.879 1.00 97.69 72 ILE A CA 1
ATOM 524 C C . ILE A 1 72 ? -7.469 -22.031 -4.514 1.00 97.69 72 ILE A C 1
ATOM 526 O O . ILE A 1 72 ? -8.189 -22.802 -3.882 1.00 97.69 72 ILE A O 1
ATOM 530 N N . VAL A 1 73 ? -7.024 -22.333 -5.740 1.00 97.81 73 VAL A N 1
ATOM 531 C CA . VAL A 1 73 ? -7.414 -23.562 -6.460 1.00 97.81 73 VAL A CA 1
ATOM 532 C C . VAL A 1 73 ? -6.967 -24.820 -5.710 1.00 97.81 73 VAL A C 1
ATOM 534 O O . VAL A 1 73 ? -7.687 -25.815 -5.682 1.00 97.81 73 VAL A O 1
ATOM 537 N N . ALA A 1 74 ? -5.802 -24.776 -5.061 1.00 98.44 74 ALA A N 1
ATOM 538 C CA . ALA A 1 74 ? -5.293 -25.869 -4.237 1.00 98.44 74 ALA A CA 1
ATOM 539 C C . ALA A 1 74 ? -5.957 -25.971 -2.846 1.00 98.44 74 ALA A C 1
ATOM 541 O O . ALA A 1 74 ? -5.585 -26.851 -2.066 1.00 98.44 74 ALA A O 1
ATOM 542 N N . GLY A 1 75 ? -6.891 -25.076 -2.502 1.00 97.81 75 GLY A N 1
ATOM 543 C CA . GLY A 1 75 ? -7.589 -25.062 -1.213 1.00 97.81 75 GLY A CA 1
ATOM 544 C C . GLY A 1 75 ? -6.690 -24.735 -0.016 1.00 97.81 75 GLY A C 1
ATOM 545 O O . GLY A 1 75 ? -6.990 -25.139 1.106 1.00 97.81 75 GLY A O 1
ATOM 546 N N . LYS A 1 76 ? -5.559 -24.055 -0.241 1.00 98.25 76 LYS A N 1
ATOM 547 C CA . LYS A 1 76 ? -4.614 -23.664 0.820 1.00 98.25 76 LYS A CA 1
ATOM 548 C C . LYS A 1 76 ? -5.041 -22.398 1.546 1.00 98.25 76 LYS A C 1
ATOM 550 O O . LYS A 1 76 ? -4.731 -22.254 2.724 1.00 98.25 76 LYS A O 1
ATOM 555 N N . ILE A 1 77 ? -5.744 -21.513 0.850 1.00 96.38 77 ILE A N 1
ATOM 556 C CA . ILE A 1 77 ? -6.376 -20.322 1.416 1.00 96.38 77 ILE A CA 1
ATOM 557 C C . ILE A 1 77 ? -7.789 -20.183 0.831 1.00 96.38 77 ILE A C 1
ATOM 559 O O . ILE A 1 77 ? -8.036 -20.694 -0.269 1.00 96.38 77 ILE A O 1
ATOM 563 N N . PRO A 1 78 ? -8.727 -19.526 1.535 1.00 95.69 78 PRO A N 1
ATOM 564 C CA . PRO A 1 78 ? -10.037 -19.236 0.974 1.00 95.69 78 PRO A CA 1
ATOM 565 C C . PRO A 1 78 ? -9.935 -18.222 -0.170 1.00 95.69 78 PRO A C 1
ATOM 567 O O . PRO A 1 78 ? -8.963 -17.480 -0.306 1.00 95.69 78 PRO A O 1
ATOM 570 N N . LYS A 1 79 ? -10.980 -18.184 -0.994 1.00 96.25 79 LYS A N 1
ATOM 571 C CA . LYS A 1 79 ? -11.186 -17.103 -1.954 1.00 96.25 79 LYS A CA 1
ATOM 572 C C . LYS A 1 79 ? -11.510 -15.805 -1.184 1.00 96.25 79 LYS A C 1
ATOM 574 O O . LYS A 1 79 ? -12.313 -15.896 -0.252 1.00 96.25 79 LYS A O 1
ATOM 579 N N . PRO A 1 80 ? -10.935 -14.645 -1.559 1.00 96.88 80 PRO A N 1
ATOM 580 C CA . PRO A 1 80 ? -11.165 -13.396 -0.837 1.00 96.88 80 PRO A CA 1
ATOM 581 C C . PRO A 1 80 ? -12.639 -12.975 -0.879 1.00 96.88 80 PRO A C 1
ATOM 583 O O . PRO A 1 80 ? -13.327 -13.219 -1.879 1.00 96.88 80 PRO A O 1
ATOM 586 N N . GLN A 1 81 ? -13.126 -12.349 0.198 1.00 97.06 81 GLN A N 1
ATOM 587 C CA . GLN A 1 81 ? -14.509 -11.858 0.266 1.00 97.06 81 GLN A CA 1
ATOM 588 C C . GLN A 1 81 ? -14.737 -10.679 -0.680 1.00 97.06 81 GLN A C 1
ATOM 590 O O . GLN A 1 81 ? -15.727 -10.674 -1.406 1.00 97.06 81 GLN A O 1
ATOM 595 N N . ARG A 1 82 ? -13.826 -9.704 -0.722 1.00 97.94 82 ARG A N 1
ATOM 596 C CA . ARG A 1 82 ? -13.854 -8.583 -1.677 1.00 97.94 82 ARG A CA 1
ATOM 597 C C . ARG A 1 82 ? -13.094 -8.919 -2.956 1.00 97.94 82 ARG A C 1
ATOM 599 O O . ARG A 1 82 ? -12.170 -9.733 -2.948 1.00 97.94 82 ARG A O 1
ATOM 606 N N . THR A 1 83 ? -13.477 -8.293 -4.065 1.00 98.31 83 THR A N 1
ATOM 607 C CA . THR A 1 83 ? -12.781 -8.484 -5.343 1.00 98.31 83 THR A CA 1
ATOM 608 C C . THR A 1 83 ? -11.381 -7.895 -5.286 1.00 98.31 83 THR A C 1
ATOM 610 O O . THR A 1 83 ? -11.199 -6.749 -4.882 1.00 98.31 83 THR A O 1
ATOM 613 N N . LEU A 1 84 ? -10.401 -8.662 -5.759 1.00 98.56 84 LEU A N 1
ATOM 614 C CA . LEU A 1 84 ? -9.059 -8.160 -6.037 1.00 98.56 84 LEU A CA 1
ATOM 615 C C . LEU A 1 84 ? -8.932 -7.898 -7.536 1.00 98.56 84 LEU A C 1
ATOM 617 O O . LEU A 1 84 ? -9.077 -8.824 -8.338 1.00 98.56 84 LEU A O 1
ATOM 621 N N . ARG A 1 85 ? -8.651 -6.653 -7.908 1.00 98.44 85 ARG A N 1
ATOM 622 C CA . ARG A 1 85 ? -8.368 -6.214 -9.276 1.00 98.44 85 ARG A CA 1
ATOM 623 C C . ARG A 1 85 ? -6.862 -6.037 -9.441 1.00 98.44 85 ARG A C 1
ATOM 625 O O . ARG A 1 85 ? -6.215 -5.464 -8.575 1.00 98.44 85 ARG A O 1
ATOM 632 N N . PHE A 1 86 ? -6.315 -6.507 -10.552 1.00 98.56 86 PHE A N 1
ATOM 633 C CA . PHE A 1 86 ? -4.890 -6.449 -10.873 1.00 98.56 86 PHE A CA 1
ATOM 634 C C . PHE A 1 86 ? -4.704 -5.619 -12.131 1.00 98.56 86 PHE A C 1
ATOM 636 O O . PHE A 1 86 ? -5.213 -5.993 -13.194 1.00 98.56 86 PHE A O 1
ATOM 643 N N . TRP A 1 87 ? -4.054 -4.471 -11.994 1.00 98.44 87 TRP A N 1
ATOM 644 C CA . TRP A 1 87 ? -3.968 -3.452 -13.031 1.00 98.44 87 TRP A CA 1
ATOM 645 C C . TRP A 1 87 ? -2.517 -3.277 -13.475 1.00 98.44 87 TRP A C 1
ATOM 647 O O . TRP A 1 87 ? -1.655 -2.939 -12.672 1.00 98.44 87 TRP A O 1
ATOM 657 N N . TRP A 1 88 ? -2.265 -3.497 -14.764 1.00 98.19 88 TRP A N 1
ATOM 658 C CA . TRP A 1 88 ? -1.025 -3.089 -15.416 1.00 98.19 88 TRP A CA 1
ATOM 659 C C . TRP A 1 88 ? -1.298 -1.853 -16.247 1.00 98.19 88 TRP A C 1
ATOM 661 O O . TRP A 1 88 ? -2.086 -1.902 -17.200 1.00 98.19 88 TRP A O 1
ATOM 671 N N . THR A 1 89 ? -0.685 -0.751 -15.855 1.00 97.12 89 THR A N 1
ATOM 672 C CA . THR A 1 89 ? -1.116 0.589 -16.251 1.00 97.12 89 THR A CA 1
ATOM 673 C C . THR A 1 89 ? -0.107 1.261 -17.175 1.00 97.12 89 THR A C 1
ATOM 675 O O . THR A 1 89 ? 0.995 0.762 -17.389 1.00 97.12 89 THR A O 1
ATOM 678 N N . THR A 1 90 ? -0.528 2.349 -17.818 1.00 95.44 90 THR A N 1
ATOM 679 C CA . THR A 1 90 ? 0.407 3.374 -18.291 1.00 95.44 90 THR A CA 1
ATOM 680 C C . THR A 1 90 ? 0.485 4.420 -17.190 1.00 95.44 90 THR A C 1
ATOM 682 O O . THR A 1 90 ? -0.559 5.030 -16.931 1.00 95.44 90 THR A O 1
ATOM 685 N N . GLU A 1 91 ? 1.658 4.593 -16.584 1.00 95.44 91 GLU A N 1
ATOM 686 C CA . GLU A 1 91 ? 1.883 5.253 -15.296 1.00 95.44 91 GLU A CA 1
ATOM 687 C C . GLU A 1 91 ? 1.008 6.493 -15.132 1.00 95.44 91 GLU A C 1
ATOM 689 O O . GLU A 1 91 ? 1.136 7.457 -15.899 1.00 95.44 91 GLU A O 1
ATOM 694 N N . ILE A 1 92 ? 0.084 6.444 -14.164 1.00 95.50 92 ILE A N 1
ATOM 695 C CA . ILE A 1 92 ? -0.911 7.471 -13.800 1.00 95.50 92 ILE A CA 1
ATOM 696 C C . ILE A 1 92 ? -1.960 7.763 -14.897 1.00 95.50 92 ILE A C 1
ATOM 698 O O . ILE A 1 92 ? -3.150 7.985 -14.628 1.00 95.50 92 ILE A O 1
ATOM 702 N N . VAL A 1 93 ? -1.539 7.842 -16.157 1.00 95.00 93 VAL A N 1
ATOM 703 C CA . VAL A 1 93 ? -2.312 8.350 -17.291 1.00 95.00 93 VAL A CA 1
ATOM 704 C C . VAL A 1 93 ? -3.467 7.417 -17.629 1.00 95.00 93 VAL A C 1
ATOM 706 O O . VAL A 1 93 ? -4.568 7.892 -17.945 1.00 95.00 93 VAL A O 1
ATOM 709 N N . SER A 1 94 ? -3.236 6.105 -17.587 1.00 95.88 94 SER A N 1
ATOM 710 C CA . SER A 1 94 ? -4.247 5.122 -17.976 1.00 95.88 94 SER A CA 1
ATOM 711 C C . SER A 1 94 ? -5.393 5.044 -16.970 1.00 95.88 94 SER A C 1
ATOM 713 O O . SER A 1 94 ? -6.553 4.988 -17.371 1.00 95.88 94 SER A O 1
ATOM 715 N N . GLU A 1 95 ? -5.094 5.165 -15.683 1.00 96.38 95 GLU A N 1
ATOM 716 C CA . GLU A 1 95 ? -6.027 5.139 -14.564 1.00 96.38 95 GLU A CA 1
ATOM 717 C C . GLU A 1 95 ? -6.843 6.418 -14.542 1.00 96.38 95 GLU A C 1
ATOM 719 O O . GLU A 1 95 ? -8.069 6.385 -14.444 1.00 96.38 95 GLU A O 1
ATOM 724 N N . GLN A 1 96 ? -6.197 7.570 -14.732 1.00 95.56 96 GLN A N 1
ATOM 725 C CA . GLN A 1 96 ? -6.921 8.825 -14.891 1.00 95.56 96 GLN A CA 1
ATOM 726 C C . GLN A 1 96 ? -7.865 8.778 -16.098 1.00 95.56 96 GL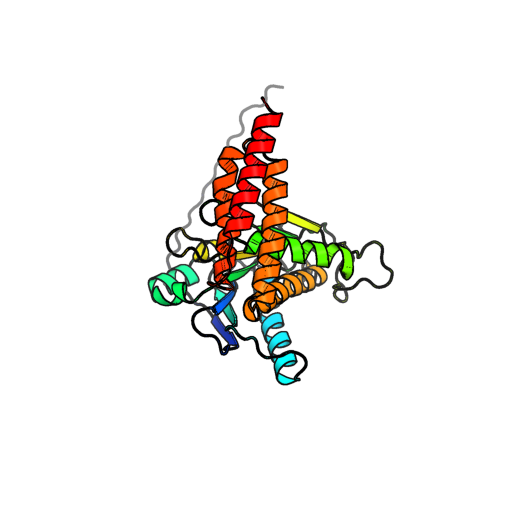N A C 1
ATOM 728 O O . GLN A 1 96 ? -9.005 9.244 -16.014 1.00 95.56 96 GLN A O 1
ATOM 733 N N . ALA A 1 97 ? -7.419 8.225 -17.230 1.00 95.06 97 ALA A N 1
ATOM 734 C CA . ALA A 1 97 ? -8.272 8.042 -18.400 1.00 95.06 97 ALA A CA 1
ATOM 735 C C . ALA A 1 97 ? -9.426 7.069 -18.116 1.00 95.06 97 ALA A C 1
ATOM 737 O O . ALA A 1 97 ? -10.567 7.365 -18.484 1.00 95.06 97 ALA A O 1
ATOM 738 N N . TYR A 1 98 ? -9.148 5.971 -17.412 1.00 95.94 98 TYR A N 1
ATOM 739 C CA . TYR A 1 98 ? -10.133 4.990 -16.972 1.00 95.94 98 TYR A CA 1
ATOM 740 C C . TYR A 1 98 ? -11.200 5.647 -16.097 1.00 95.94 98 TYR A C 1
ATOM 742 O O . TYR A 1 98 ? -12.379 5.615 -16.441 1.00 95.94 98 TYR A O 1
ATOM 750 N N . PHE A 1 99 ? -10.807 6.350 -15.036 1.00 96.31 99 PHE A N 1
ATOM 751 C CA . PHE A 1 99 ? -11.741 7.006 -14.123 1.00 96.31 99 PHE A CA 1
ATOM 752 C C . PHE A 1 99 ? -12.507 8.165 -14.764 1.00 96.31 99 PHE A C 1
ATOM 754 O O . PHE A 1 99 ? -13.640 8.427 -14.378 1.00 96.31 99 PHE A O 1
ATOM 761 N N . ARG A 1 100 ? -11.943 8.862 -15.758 1.00 94.31 100 ARG A N 1
ATOM 762 C CA . ARG A 1 100 ? -12.717 9.838 -16.549 1.00 94.31 100 ARG A CA 1
ATOM 763 C C . ARG A 1 100 ? -13.811 9.161 -17.373 1.00 94.31 100 ARG A C 1
ATOM 765 O O . ARG A 1 100 ? -14.869 9.748 -17.586 1.00 94.31 100 ARG A O 1
ATOM 772 N N . ARG A 1 101 ? -13.555 7.948 -17.868 1.00 94.44 101 ARG A N 1
ATOM 773 C CA . ARG A 1 101 ? -14.500 7.188 -18.693 1.00 94.44 101 ARG A CA 1
ATOM 774 C C . ARG A 1 101 ? -15.543 6.434 -17.865 1.00 94.44 101 ARG A C 1
ATOM 776 O O . ARG A 1 101 ? -16.680 6.312 -18.332 1.00 94.44 101 ARG A O 1
ATOM 783 N N . TYR A 1 102 ? -15.146 5.960 -16.685 1.00 93.75 102 TYR A N 1
ATOM 784 C CA . TYR A 1 102 ? -15.916 5.136 -15.752 1.00 93.75 102 TYR A CA 1
ATOM 785 C C . TYR A 1 102 ? -15.842 5.716 -14.325 1.00 93.75 102 TYR A C 1
ATOM 787 O O . TYR A 1 102 ? -15.274 5.099 -13.425 1.00 93.75 102 TYR A O 1
ATOM 795 N N . PRO A 1 103 ? -16.393 6.919 -14.088 1.00 92.44 103 PRO A N 1
ATOM 796 C CA . PRO A 1 103 ? -16.275 7.589 -12.789 1.00 92.44 103 PRO A CA 1
ATOM 797 C C . PRO A 1 103 ? -16.970 6.838 -11.646 1.00 92.44 103 PRO A C 1
ATOM 799 O O . PRO A 1 103 ? -16.568 6.968 -10.494 1.00 92.44 103 PRO A O 1
ATOM 802 N N . GLU A 1 104 ? -17.993 6.037 -11.952 1.00 92.19 104 GLU A N 1
ATOM 803 C CA . GLU A 1 104 ? -18.708 5.236 -10.953 1.00 92.19 104 GLU A CA 1
ATOM 804 C C . GLU A 1 104 ? -17.855 4.083 -10.403 1.00 92.19 104 GLU A C 1
ATOM 806 O O . GLU A 1 104 ? -18.023 3.706 -9.247 1.00 92.19 104 GLU A O 1
ATOM 811 N N . ASP A 1 105 ? -16.887 3.572 -11.172 1.00 93.81 105 ASP A N 1
ATOM 812 C CA . ASP A 1 105 ? -16.024 2.472 -10.726 1.00 93.81 105 ASP A CA 1
ATOM 813 C C . ASP A 1 105 ? -15.106 2.901 -9.582 1.00 93.81 105 ASP A C 1
ATOM 815 O O . ASP A 1 105 ? -14.833 2.106 -8.688 1.00 93.81 105 ASP A O 1
ATOM 819 N N . ALA A 1 106 ? -14.691 4.173 -9.562 1.00 93.75 106 ALA A N 1
ATOM 820 C CA . ALA A 1 106 ? -13.894 4.731 -8.473 1.00 93.75 106 ALA A CA 1
ATOM 821 C C . ALA A 1 106 ? -14.602 4.597 -7.114 1.00 93.75 106 ALA A C 1
ATOM 823 O O . ALA A 1 106 ? -13.947 4.397 -6.097 1.00 93.75 106 ALA A O 1
ATOM 824 N N . ARG A 1 107 ? -15.941 4.656 -7.091 1.00 91.94 107 ARG A N 1
ATOM 825 C CA . ARG A 1 107 ? -16.740 4.542 -5.858 1.00 91.94 107 ARG A CA 1
ATOM 826 C C . ARG A 1 107 ? -16.782 3.127 -5.295 1.00 91.94 107 ARG A C 1
ATOM 828 O O . ARG A 1 107 ? -17.127 2.961 -4.133 1.00 91.94 107 ARG A O 1
ATOM 835 N N . ASN A 1 108 ? -16.453 2.136 -6.119 1.00 94.88 108 ASN A N 1
ATOM 836 C CA . ASN A 1 108 ? -16.418 0.736 -5.725 1.00 94.88 108 ASN A CA 1
ATOM 837 C C . ASN A 1 108 ? -15.033 0.310 -5.233 1.00 94.88 108 ASN A C 1
ATOM 839 O O . ASN A 1 108 ? -14.878 -0.854 -4.886 1.00 94.88 108 ASN A O 1
ATOM 843 N N . ILE A 1 109 ? -14.029 1.194 -5.248 1.00 97.75 109 ILE A N 1
ATOM 844 C CA . ILE A 1 109 ? -12.672 0.865 -4.811 1.00 97.75 109 ILE A CA 1
ATOM 845 C C . ILE A 1 109 ? -12.504 1.307 -3.360 1.00 97.75 109 ILE A C 1
ATOM 847 O O . ILE A 1 109 ? -12.578 2.492 -3.041 1.00 97.75 109 ILE A O 1
ATOM 851 N N . LEU A 1 110 ? -12.253 0.336 -2.489 1.00 97.75 110 LEU A N 1
ATOM 852 C CA . LEU A 1 110 ? -12.021 0.544 -1.065 1.00 97.75 110 LEU A CA 1
ATOM 853 C C . LEU A 1 110 ? -10.576 0.969 -0.771 1.00 97.75 110 LEU A C 1
ATOM 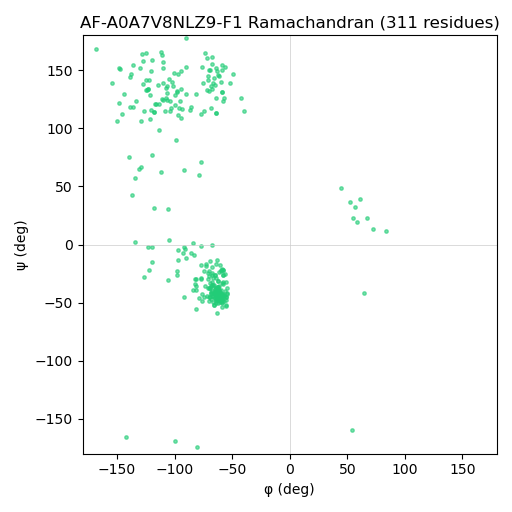855 O O . LEU A 1 110 ? -10.338 1.781 0.121 1.00 97.75 110 LEU A O 1
ATOM 859 N N . LEU A 1 111 ? -9.620 0.380 -1.492 1.00 98.44 111 LEU A N 1
ATOM 860 C CA . LEU A 1 111 ? -8.188 0.564 -1.277 1.00 98.44 111 LEU A CA 1
ATOM 861 C C . LEU A 1 111 ? -7.422 0.302 -2.580 1.00 98.44 111 LEU A C 1
ATOM 863 O O . LEU A 1 111 ? -7.717 -0.673 -3.281 1.00 98.44 111 LEU A O 1
ATOM 867 N N . SER A 1 112 ? -6.411 1.117 -2.872 1.00 98.44 112 SER A N 1
ATOM 868 C CA . SER A 1 112 ? -5.376 0.783 -3.855 1.00 98.44 112 SER A CA 1
ATOM 869 C C . SER A 1 112 ? -4.091 0.295 -3.173 1.00 98.44 112 SER A C 1
ATOM 871 O O . SER A 1 112 ? -3.744 0.714 -2.073 1.00 98.44 112 SER A O 1
ATOM 873 N N . VAL A 1 113 ? -3.370 -0.618 -3.816 1.00 98.62 113 VAL A N 1
ATOM 874 C CA . VAL A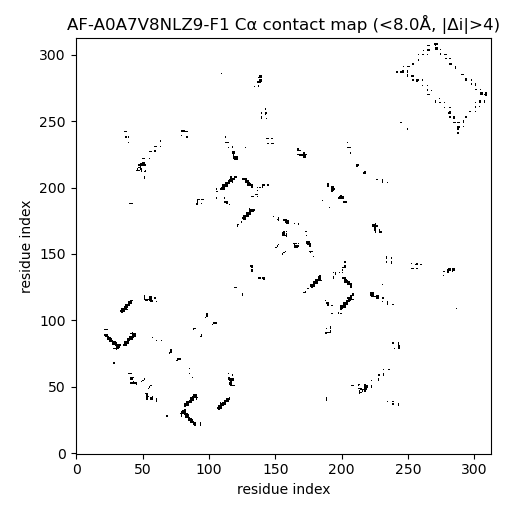 1 113 ? -2.026 -1.047 -3.424 1.00 98.62 113 VAL A CA 1
ATOM 875 C C . VAL A 1 113 ? -1.141 -0.952 -4.659 1.00 98.62 113 VAL A C 1
ATOM 877 O O . VAL A 1 113 ? -1.269 -1.750 -5.586 1.00 98.62 113 VAL A O 1
ATOM 880 N N . VAL A 1 114 ? -0.271 0.044 -4.686 1.00 98.12 114 VAL A N 1
ATOM 881 C CA . VAL A 1 114 ? 0.630 0.324 -5.801 1.00 98.12 114 VAL A CA 1
ATOM 882 C C . VAL A 1 114 ? 2.007 -0.233 -5.471 1.00 98.12 114 VAL A C 1
ATOM 884 O O . VAL A 1 114 ? 2.540 0.010 -4.385 1.00 98.12 114 VAL A O 1
ATOM 887 N N . LEU A 1 115 ? 2.565 -1.013 -6.396 1.00 95.75 115 LEU A N 1
ATOM 888 C CA . LEU A 1 115 ? 3.936 -1.507 -6.314 1.00 95.75 115 LEU A CA 1
ATOM 889 C C . LEU A 1 115 ? 4.733 -1.050 -7.536 1.00 95.75 115 LEU A C 1
ATOM 891 O O . LEU A 1 115 ? 4.578 -1.573 -8.638 1.00 95.75 115 LEU A O 1
ATOM 895 N N . ASP A 1 116 ? 5.633 -0.112 -7.301 1.00 94.19 116 ASP A N 1
ATOM 896 C CA . ASP A 1 116 ? 6.617 0.364 -8.267 1.00 94.19 116 ASP A CA 1
ATOM 897 C C . ASP A 1 116 ? 8.010 -0.114 -7.818 1.00 94.19 116 ASP A C 1
ATOM 899 O O . ASP A 1 116 ? 8.210 -0.466 -6.656 1.00 94.19 116 ASP A O 1
ATOM 903 N N . GLN A 1 117 ? 8.974 -0.219 -8.731 1.00 96.25 117 GLN A N 1
ATOM 904 C CA . GLN A 1 117 ? 10.383 -0.481 -8.436 1.00 96.25 117 GLN A CA 1
ATOM 905 C C . GLN A 1 117 ? 10.591 -1.596 -7.397 1.00 96.25 117 GLN A C 1
ATOM 907 O O . GLN A 1 117 ? 11.305 -1.434 -6.412 1.00 96.25 117 GLN A O 1
ATOM 912 N N . ALA A 1 118 ? 9.934 -2.743 -7.562 1.00 96.88 118 ALA A N 1
ATOM 913 C CA . ALA A 1 118 ? 9.893 -3.791 -6.546 1.00 96.88 118 ALA A CA 1
ATOM 914 C C . ALA A 1 118 ? 11.239 -4.507 -6.315 1.00 96.88 118 ALA A C 1
ATOM 916 O O . ALA A 1 118 ? 11.357 -5.269 -5.350 1.00 96.88 118 ALA A O 1
ATOM 917 N N . GLY A 1 119 ? 12.218 -4.343 -7.210 1.00 94.31 119 GLY A N 1
ATOM 918 C CA . GLY A 1 119 ? 13.407 -5.191 -7.268 1.00 94.31 119 GLY A CA 1
ATOM 919 C C . GLY A 1 119 ? 14.662 -4.655 -6.598 1.00 94.31 119 GLY A C 1
ATOM 920 O O . GLY A 1 119 ? 15.520 -5.463 -6.235 1.00 94.31 119 GLY A O 1
ATOM 921 N N . GLY A 1 120 ? 14.786 -3.342 -6.415 1.00 95.06 120 GLY A N 1
ATOM 922 C CA . GLY A 1 120 ? 16.005 -2.745 -5.874 1.00 95.06 120 GLY A CA 1
ATOM 923 C C . GLY A 1 120 ? 17.268 -3.142 -6.646 1.00 95.06 120 GLY A C 1
ATOM 924 O O . GLY A 1 120 ? 17.222 -3.582 -7.796 1.00 95.06 120 GLY A O 1
ATOM 925 N N . LEU A 1 121 ? 18.422 -3.001 -5.996 1.00 94.44 121 LEU A N 1
ATOM 926 C CA . LEU A 1 121 ? 19.737 -3.226 -6.587 1.00 94.44 121 LEU A CA 1
ATOM 927 C C . LEU A 1 121 ? 20.545 -4.299 -5.857 1.00 94.44 121 LEU A C 1
ATOM 929 O O . LEU A 1 121 ? 20.798 -4.226 -4.656 1.00 94.44 121 LEU A O 1
ATOM 933 N N . ARG A 1 122 ? 21.059 -5.272 -6.608 1.00 93.38 122 ARG A N 1
ATOM 934 C CA . ARG A 1 122 ? 22.067 -6.216 -6.123 1.00 93.38 122 ARG A CA 1
ATOM 935 C C . ARG A 1 122 ? 23.327 -5.474 -5.717 1.00 93.38 122 ARG A C 1
ATOM 937 O O . ARG A 1 122 ? 23.760 -4.543 -6.389 1.00 93.38 122 ARG A O 1
ATOM 944 N N . ASN A 1 123 ? 23.977 -5.985 -4.674 1.00 90.06 123 ASN A N 1
ATOM 945 C CA . ASN A 1 123 ? 25.257 -5.479 -4.172 1.00 90.06 123 ASN A CA 1
ATOM 946 C C . ASN A 1 123 ? 25.225 -3.994 -3.757 1.00 90.06 123 ASN A C 1
ATOM 948 O O . ASN A 1 123 ? 26.278 -3.370 -3.656 1.00 90.06 123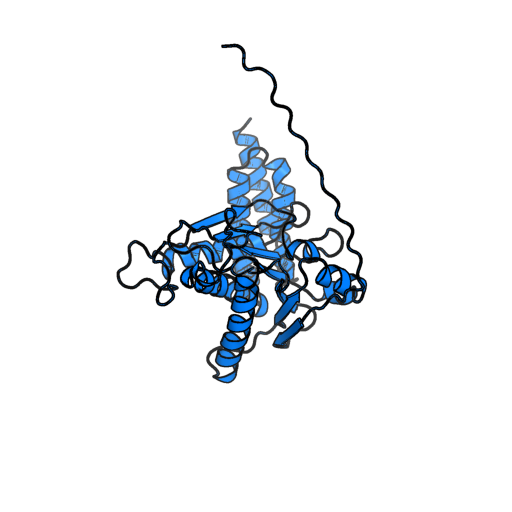 ASN A O 1
ATOM 952 N N . ALA A 1 124 ? 24.037 -3.446 -3.502 1.00 91.50 124 ALA A N 1
ATOM 953 C CA . ALA A 1 124 ? 23.826 -2.109 -2.968 1.00 91.50 124 ALA A CA 1
ATOM 954 C C . ALA A 1 124 ? 22.920 -2.189 -1.740 1.00 91.50 124 ALA A C 1
ATOM 956 O O . ALA A 1 124 ? 22.190 -3.167 -1.569 1.00 91.50 124 ALA A O 1
ATOM 957 N N . GLU A 1 125 ? 22.976 -1.180 -0.879 1.00 91.62 125 GLU A N 1
ATOM 958 C CA . GLU A 1 125 ? 22.006 -1.045 0.203 1.00 91.62 125 GLU A CA 1
ATOM 959 C C . GLU A 1 125 ? 20.646 -0.664 -0.381 1.00 91.62 125 GLU A C 1
ATOM 961 O O . GLU A 1 125 ? 20.548 0.242 -1.207 1.00 91.62 125 GLU A O 1
ATOM 966 N N . ASN A 1 126 ? 19.606 -1.368 0.048 1.00 94.69 126 ASN A N 1
ATOM 967 C CA . ASN A 1 126 ? 18.238 -1.111 -0.374 1.00 94.69 126 ASN A CA 1
ATOM 968 C C . ASN A 1 126 ? 17.371 -0.778 0.834 1.00 94.69 126 ASN A C 1
ATOM 970 O O . ASN A 1 126 ? 17.560 -1.316 1.927 1.00 94.69 126 ASN A O 1
ATOM 974 N N . ASN A 1 127 ? 16.368 0.057 0.592 1.00 94.88 127 ASN A N 1
ATOM 975 C CA . ASN A 1 127 ? 15.302 0.345 1.533 1.00 94.88 127 ASN A CA 1
ATOM 976 C C . ASN A 1 127 ? 13.967 0.127 0.829 1.00 94.88 127 ASN A C 1
ATOM 978 O O . ASN A 1 127 ? 13.801 0.549 -0.315 1.00 94.88 127 ASN A O 1
ATOM 982 N N . LEU A 1 128 ? 13.017 -0.491 1.525 1.00 96.38 128 LEU A N 1
ATOM 983 C CA . LEU A 1 128 ? 11.623 -0.448 1.121 1.00 96.38 128 LEU A CA 1
ATOM 984 C C . LEU A 1 128 ? 11.060 0.913 1.517 1.00 96.38 128 LEU A C 1
ATOM 986 O O . LEU A 1 128 ? 10.922 1.216 2.702 1.00 96.38 128 LEU A O 1
ATOM 990 N N . VAL A 1 129 ? 10.736 1.710 0.517 1.00 97.69 129 VAL A N 1
ATOM 991 C CA . VAL A 1 129 ? 10.001 2.954 0.654 1.00 97.69 129 VAL A CA 1
ATOM 992 C C . VAL A 1 129 ? 8.511 2.646 0.746 1.00 97.69 129 VAL A C 1
ATOM 994 O O . VAL A 1 129 ? 7.965 1.908 -0.074 1.00 97.69 129 VAL A O 1
ATOM 997 N N . ILE A 1 130 ? 7.872 3.222 1.759 1.00 97.94 130 ILE A N 1
ATOM 998 C CA . ILE A 1 130 ? 6.419 3.312 1.900 1.00 97.94 130 ILE A CA 1
ATOM 999 C C . ILE A 1 130 ? 6.069 4.794 1.792 1.00 97.94 130 ILE A C 1
ATOM 1001 O O . ILE A 1 130 ? 6.574 5.594 2.582 1.00 97.94 130 ILE A O 1
ATOM 1005 N N . ILE A 1 131 ? 5.236 5.161 0.822 1.00 97.75 131 ILE A N 1
ATOM 1006 C CA . ILE A 1 131 ? 4.776 6.543 0.643 1.00 97.75 131 ILE A CA 1
ATOM 1007 C C . ILE A 1 131 ? 3.433 6.678 1.357 1.00 97.75 131 ILE A C 1
ATOM 1009 O O . ILE A 1 131 ? 2.513 5.900 1.100 1.00 97.75 131 ILE A O 1
ATOM 1013 N N . PHE A 1 132 ? 3.338 7.624 2.290 1.00 97.12 132 PHE A N 1
ATOM 1014 C CA . PHE A 1 132 ? 2.104 7.858 3.033 1.00 97.12 132 PHE A CA 1
ATOM 1015 C C . PHE A 1 132 ? 1.060 8.610 2.214 1.00 97.12 132 PHE A C 1
ATOM 1017 O O . PHE A 1 132 ? 1.384 9.427 1.349 1.00 97.12 132 PHE A O 1
ATOM 1024 N N . ASN A 1 133 ? -0.204 8.373 2.565 1.00 97.88 133 ASN A N 1
ATOM 1025 C CA . ASN A 1 133 ? -1.342 9.067 1.979 1.00 97.88 133 ASN A CA 1
ATOM 1026 C C . ASN A 1 133 ? -1.231 10.594 2.193 1.00 97.88 133 ASN A C 1
ATOM 1028 O O . ASN A 1 133 ? -0.701 11.063 3.211 1.00 97.88 133 ASN A O 1
ATOM 1032 N N . PRO A 1 134 ? -1.786 11.411 1.283 1.00 97.00 134 PRO A N 1
ATOM 1033 C CA . PRO A 1 134 ? -1.691 12.858 1.374 1.00 97.00 134 PRO A CA 1
ATOM 1034 C C . PRO A 1 134 ? -2.472 13.413 2.565 1.00 97.00 134 PRO A C 1
ATOM 1036 O O . PRO A 1 134 ? -3.497 12.877 2.981 1.00 97.00 134 PRO A O 1
ATOM 1039 N N . ALA A 1 135 ? -2.073 14.592 3.049 1.00 94.75 135 ALA A N 1
ATOM 1040 C CA . ALA A 1 135 ? -2.709 15.239 4.203 1.00 94.75 135 ALA A CA 1
ATOM 1041 C C . ALA A 1 135 ? -4.220 15.518 4.027 1.00 94.75 135 ALA A C 1
ATOM 1043 O O . ALA A 1 135 ? -4.940 15.689 5.008 1.00 94.75 135 ALA A O 1
ATOM 1044 N N . TRP A 1 136 ? -4.738 15.572 2.791 1.00 95.69 136 TRP A N 1
ATOM 1045 C CA . TRP A 1 136 ? -6.182 15.707 2.531 1.00 95.69 136 TRP A CA 1
ATOM 1046 C C . TRP A 1 136 ? -6.958 14.382 2.575 1.00 95.69 136 TRP A C 1
ATOM 1048 O O . TRP A 1 136 ? -8.198 14.405 2.532 1.00 95.69 136 TRP A O 1
ATOM 1058 N N . LEU A 1 137 ? -6.245 13.259 2.652 1.00 97.31 137 LEU A N 1
ATOM 1059 C CA . LEU A 1 137 ? -6.756 11.898 2.746 1.00 97.31 137 LEU A CA 1
ATOM 1060 C C . LEU A 1 137 ? -6.020 11.079 3.835 1.00 97.31 137 LEU A C 1
ATOM 1062 O O . LEU A 1 137 ? -5.479 10.022 3.530 1.00 97.31 137 LEU A O 1
ATOM 1066 N N . PRO A 1 138 ? -5.996 11.504 5.117 1.00 97.19 138 PRO A N 1
ATOM 1067 C CA . PRO A 1 138 ? -5.430 10.666 6.173 1.00 97.19 138 PRO A CA 1
ATOM 1068 C C . PRO A 1 138 ? -6.175 9.328 6.248 1.00 97.19 138 PRO A C 1
ATOM 1070 O O . PRO A 1 138 ? -7.407 9.312 6.295 1.00 97.19 138 PRO A O 1
ATOM 1073 N N . SER A 1 139 ? -5.437 8.219 6.271 1.00 97.94 139 SER A N 1
ATOM 1074 C CA . SER A 1 139 ? -6.012 6.880 6.116 1.00 97.94 139 SER A CA 1
ATOM 1075 C C . SER A 1 139 ? -5.417 5.854 7.077 1.00 97.94 139 SER A C 1
ATOM 1077 O O . SER A 1 139 ? -4.227 5.891 7.398 1.00 97.94 139 SER A O 1
ATOM 1079 N N . TYR A 1 140 ? -6.237 4.897 7.507 1.00 98.19 140 TYR A N 1
ATOM 1080 C CA . TYR A 1 140 ? -5.801 3.718 8.253 1.00 98.19 140 TYR A CA 1
ATOM 1081 C C . TYR A 1 140 ? -4.791 2.875 7.465 1.00 98.19 140 TYR A C 1
ATOM 1083 O O . TYR A 1 140 ? -4.047 2.106 8.070 1.00 98.19 140 TYR A O 1
ATOM 1091 N N . ALA A 1 141 ? -4.771 3.014 6.134 1.00 98.44 141 ALA A N 1
ATOM 1092 C CA . ALA A 1 141 ? -3.872 2.295 5.241 1.00 98.44 141 ALA A CA 1
ATOM 1093 C C . ALA A 1 141 ? -2.396 2.501 5.616 1.00 98.44 141 ALA A C 1
ATOM 1095 O O . ALA A 1 141 ? -1.653 1.521 5.646 1.00 98.44 141 ALA A O 1
ATOM 1096 N N . ASP A 1 142 ? -2.006 3.725 6.000 1.00 98.12 142 ASP A N 1
ATOM 1097 C CA . ASP A 1 142 ? -0.641 4.039 6.447 1.00 98.12 142 ASP A CA 1
ATOM 1098 C C . ASP A 1 142 ? -0.267 3.238 7.708 1.00 98.12 142 ASP A C 1
ATOM 1100 O O . ASP A 1 142 ? 0.775 2.588 7.757 1.00 98.12 142 ASP A O 1
ATOM 1104 N N . ASP A 1 143 ? -1.146 3.223 8.717 1.00 98.25 143 ASP A N 1
ATOM 1105 C CA . ASP A 1 143 ? -0.898 2.500 9.971 1.00 98.25 143 ASP A CA 1
ATOM 1106 C C . ASP A 1 143 ? -0.934 0.974 9.760 1.00 98.25 143 ASP A C 1
ATOM 1108 O O . ASP A 1 143 ? -0.197 0.231 10.412 1.00 98.25 143 ASP A O 1
ATOM 1112 N N . LEU A 1 144 ? -1.779 0.492 8.840 1.00 98.25 144 LEU A N 1
ATOM 1113 C CA . LEU A 1 144 ? -1.866 -0.922 8.475 1.00 98.25 144 LEU A CA 1
ATOM 1114 C C . LEU A 1 144 ? -0.561 -1.410 7.836 1.00 98.25 144 LEU A C 1
ATOM 1116 O O . LEU A 1 144 ? -0.026 -2.441 8.257 1.00 98.25 144 LEU A O 1
ATOM 1120 N N . ILE A 1 145 ? -0.049 -0.694 6.828 1.00 98.12 145 ILE A N 1
ATOM 1121 C CA . ILE A 1 145 ? 1.185 -1.106 6.153 1.00 98.12 145 ILE A CA 1
ATOM 1122 C C . ILE A 1 145 ? 2.399 -0.948 7.065 1.00 98.12 145 ILE A C 1
ATOM 1124 O O . ILE A 1 145 ? 3.258 -1.830 7.071 1.00 98.12 145 ILE A O 1
ATOM 1128 N N . GLU A 1 146 ? 2.445 0.099 7.894 1.00 96.94 146 GLU A N 1
ATOM 1129 C CA . GLU A 1 146 ? 3.501 0.286 8.890 1.00 96.94 146 GLU A CA 1
ATOM 1130 C C . GLU A 1 146 ? 3.541 -0.902 9.865 1.00 96.94 146 GLU A C 1
ATOM 1132 O O . GLU A 1 146 ? 4.598 -1.503 10.075 1.00 96.94 146 GLU A O 1
ATOM 1137 N N . ASN A 1 147 ? 2.382 -1.323 10.389 1.00 96.94 147 ASN A N 1
ATOM 1138 C CA . ASN A 1 147 ? 2.302 -2.483 11.277 1.00 96.94 147 ASN A CA 1
ATOM 1139 C C . ASN A 1 147 ? 2.817 -3.766 10.622 1.00 96.94 147 ASN A C 1
ATOM 1141 O O . ASN A 1 147 ? 3.568 -4.535 11.233 1.00 96.94 147 ASN A O 1
ATOM 1145 N N . LEU A 1 148 ? 2.378 -4.012 9.388 1.00 97.19 148 LEU A N 1
ATOM 1146 C CA . LEU A 1 148 ? 2.756 -5.203 8.649 1.00 97.19 148 LEU A CA 1
ATOM 1147 C C . LEU A 1 148 ? 4.261 -5.205 8.361 1.00 97.19 148 LEU A C 1
ATOM 1149 O O . LEU A 1 148 ? 4.923 -6.217 8.595 1.00 97.19 148 LEU A O 1
ATOM 1153 N N . ALA A 1 149 ? 4.809 -4.081 7.902 1.00 96.56 149 ALA A N 1
ATOM 1154 C CA . ALA A 1 149 ? 6.222 -3.937 7.581 1.00 96.56 149 ALA A CA 1
ATOM 1155 C C . ALA A 1 149 ? 7.117 -4.153 8.811 1.00 96.56 149 ALA A C 1
ATOM 1157 O O . ALA A 1 149 ? 8.093 -4.903 8.734 1.00 96.56 149 ALA A O 1
ATOM 1158 N N . GLU A 1 150 ? 6.748 -3.592 9.965 1.00 94.62 150 GLU A N 1
ATOM 1159 C CA . GLU A 1 150 ? 7.433 -3.838 11.239 1.00 94.62 150 GLU A CA 1
ATOM 1160 C C . GLU A 1 150 ? 7.367 -5.305 11.654 1.00 94.62 150 GLU A C 1
ATOM 1162 O O . GLU A 1 150 ? 8.394 -5.906 11.972 1.00 94.62 150 GLU A O 1
ATOM 1167 N N . SER A 1 151 ? 6.182 -5.919 11.590 1.00 93.75 151 SER A N 1
ATOM 1168 C CA . SER A 1 151 ? 6.039 -7.335 11.927 1.00 93.75 151 SER A CA 1
ATOM 1169 C C . SER A 1 151 ? 6.852 -8.229 10.991 1.00 93.75 151 SER A C 1
ATOM 1171 O O . SER A 1 151 ? 7.366 -9.255 11.440 1.00 93.75 151 SER A O 1
ATOM 1173 N N . VAL A 1 152 ? 6.951 -7.892 9.701 1.00 93.94 152 VAL A N 1
ATOM 1174 C CA . VAL A 1 152 ? 7.773 -8.639 8.742 1.00 93.94 152 VAL A CA 1
ATOM 1175 C C . VAL A 1 152 ? 9.250 -8.465 9.045 1.00 93.94 152 VAL A C 1
ATOM 1177 O O . VAL A 1 152 ? 9.965 -9.466 9.115 1.00 93.94 152 VAL A O 1
ATOM 1180 N N . LYS A 1 153 ? 9.695 -7.232 9.283 1.00 92.19 153 LYS A N 1
ATOM 1181 C CA . LYS A 1 153 ? 11.075 -6.924 9.659 1.00 92.19 153 LYS A CA 1
ATOM 1182 C C . LYS A 1 153 ? 11.503 -7.702 10.902 1.00 92.19 153 LYS A C 1
ATOM 1184 O O . LYS A 1 153 ? 12.503 -8.411 10.846 1.00 92.19 153 LYS A O 1
ATOM 1189 N N . ASP A 1 154 ? 10.729 -7.612 11.980 1.00 89.31 154 ASP A N 1
ATOM 1190 C CA . ASP A 1 154 ? 11.143 -8.106 13.296 1.00 89.31 154 ASP A CA 1
ATOM 1191 C C . ASP A 1 154 ? 11.035 -9.629 13.428 1.00 89.31 154 ASP A C 1
ATOM 1193 O O . ASP A 1 154 ? 11.788 -10.236 14.186 1.00 89.31 154 ASP A O 1
ATOM 1197 N N . ARG A 1 155 ? 10.095 -10.265 12.715 1.00 88.12 155 ARG A N 1
ATOM 1198 C CA . ARG A 1 155 ? 9.819 -11.706 12.876 1.00 88.12 155 ARG A CA 1
ATOM 1199 C C . ARG A 1 155 ? 10.331 -12.577 11.743 1.00 88.12 155 ARG A C 1
ATOM 1201 O O . ARG A 1 155 ? 10.591 -13.754 11.969 1.00 88.12 155 ARG A O 1
ATOM 1208 N N . TYR A 1 156 ? 10.391 -12.043 10.525 1.00 85.88 156 TYR A N 1
ATOM 1209 C CA . TYR A 1 156 ? 10.554 -12.869 9.328 1.00 85.88 156 TYR A CA 1
ATOM 1210 C C . TYR A 1 156 ? 11.732 -12.443 8.451 1.00 85.88 156 TYR A C 1
ATOM 1212 O O . TYR A 1 156 ? 12.306 -13.297 7.790 1.00 85.88 156 TYR A O 1
ATOM 1220 N N . ALA A 1 157 ? 12.128 -11.170 8.449 1.00 87.31 157 ALA A N 1
ATOM 1221 C CA . ALA A 1 157 ? 13.231 -10.663 7.635 1.00 87.31 157 ALA A CA 1
ATOM 1222 C C . ALA A 1 157 ? 14.452 -10.072 8.398 1.00 87.31 157 ALA A C 1
ATOM 1224 O O . ALA A 1 157 ? 15.111 -9.197 7.817 1.00 87.31 157 ALA A O 1
ATOM 1225 N N . PRO A 1 158 ? 14.835 -10.528 9.618 1.00 83.00 158 PRO A N 1
ATOM 1226 C CA . PRO A 1 158 ? 16.086 -10.126 10.278 1.00 83.00 158 PRO A CA 1
ATOM 1227 C C . PRO A 1 158 ? 17.292 -10.895 9.701 1.00 83.00 158 PRO A C 1
ATOM 1229 O O . PRO A 1 158 ? 17.993 -11.644 10.378 1.00 83.00 158 PRO A O 1
ATOM 1232 N N . ALA A 1 159 ? 17.508 -10.732 8.397 1.00 77.75 159 ALA A N 1
ATOM 1233 C CA . ALA A 1 159 ? 18.353 -11.604 7.588 1.00 77.75 159 ALA A CA 1
ATOM 1234 C C . ALA A 1 159 ? 19.834 -11.650 7.982 1.00 77.75 159 ALA A C 1
ATOM 1236 O O . ALA A 1 159 ? 20.482 -12.680 7.817 1.00 77.75 159 ALA A O 1
ATOM 1237 N N . GLU A 1 160 ? 20.365 -10.544 8.495 1.00 79.38 160 GLU A N 1
ATOM 1238 C CA . GLU A 1 160 ? 21.794 -10.400 8.795 1.00 79.38 160 GLU A CA 1
ATOM 1239 C C . GLU A 1 160 ? 22.237 -11.205 10.030 1.00 79.38 160 GLU A C 1
ATOM 1241 O O . GLU A 1 160 ? 23.433 -11.431 10.210 1.00 79.38 160 GLU A O 1
ATOM 1246 N N . HIS A 1 161 ? 21.294 -11.645 10.872 1.00 75.12 161 HIS A N 1
ATOM 1247 C CA . HIS A 1 161 ? 21.584 -12.241 12.183 1.00 75.12 161 HIS A CA 1
ATOM 1248 C C . HIS A 1 161 ? 21.006 -13.650 12.376 1.00 75.12 161 HIS A C 1
ATOM 1250 O O . HIS A 1 161 ? 21.244 -14.260 13.416 1.00 75.12 161 HIS A O 1
ATOM 1256 N N . GLU A 1 162 ? 20.284 -14.183 11.388 1.00 77.06 162 GLU A N 1
ATOM 1257 C CA . GLU A 1 162 ? 19.632 -15.491 11.471 1.00 77.06 162 GLU A CA 1
ATOM 1258 C C . GLU A 1 162 ? 20.317 -16.521 10.556 1.00 77.06 162 GLU A C 1
ATOM 1260 O O . GLU A 1 162 ? 20.661 -16.198 9.417 1.00 77.06 162 GLU A O 1
ATOM 1265 N N . PRO A 1 163 ? 20.504 -17.776 11.006 1.00 68.75 163 PRO A N 1
ATOM 1266 C CA . PRO A 1 163 ? 21.146 -18.816 10.203 1.00 68.75 163 PRO A CA 1
ATOM 1267 C C . PRO A 1 163 ? 20.279 -19.305 9.029 1.00 68.75 163 PRO A C 1
ATOM 1269 O O . PRO A 1 163 ? 20.829 -19.795 8.045 1.00 68.75 163 PRO A O 1
ATOM 1272 N N . ASP A 1 164 ? 18.949 -19.171 9.119 1.00 72.00 164 ASP A N 1
ATOM 1273 C CA . ASP A 1 164 ? 17.993 -19.507 8.052 1.00 72.00 164 ASP A CA 1
ATOM 1274 C C . ASP A 1 164 ? 16.879 -18.444 7.968 1.00 72.00 164 ASP A C 1
ATOM 1276 O O . ASP A 1 164 ? 15.772 -18.627 8.484 1.00 72.00 164 ASP A O 1
ATOM 1280 N N . PRO A 1 165 ? 17.188 -17.267 7.402 1.00 79.50 165 PRO A N 1
ATOM 1281 C CA . PRO A 1 165 ? 16.263 -16.146 7.395 1.00 79.50 165 PRO A CA 1
ATOM 1282 C C . PRO A 1 165 ? 15.085 -16.377 6.442 1.00 79.50 165 PRO A C 1
ATOM 1284 O O . PRO A 1 165 ? 15.242 -16.743 5.273 1.00 79.50 165 PRO A O 1
ATOM 1287 N N . LEU A 1 166 ? 13.875 -16.098 6.929 1.00 86.62 166 LEU A N 1
ATOM 1288 C CA . LEU A 1 166 ? 12.663 -16.177 6.122 1.00 86.62 166 LEU A CA 1
ATOM 1289 C C . LEU A 1 166 ? 12.590 -14.995 5.132 1.00 86.62 166 LEU A C 1
ATOM 1291 O O . LEU A 1 166 ? 13.319 -14.008 5.204 1.00 86.62 166 LEU A O 1
ATOM 1295 N N . VAL A 1 167 ? 11.710 -15.116 4.132 1.00 90.56 167 VAL A N 1
ATOM 1296 C CA . VAL A 1 167 ? 11.465 -14.061 3.121 1.00 90.56 167 VAL A CA 1
ATOM 1297 C C . VAL A 1 167 ? 12.735 -13.621 2.361 1.00 90.56 167 VAL A C 1
ATOM 1299 O O . VAL A 1 167 ? 12.864 -12.478 1.927 1.00 90.56 167 VAL A O 1
ATOM 1302 N N . ILE A 1 168 ? 13.664 -14.558 2.151 1.00 92.19 168 ILE A N 1
ATOM 1303 C CA . ILE A 1 168 ? 14.819 -14.417 1.253 1.00 92.19 168 ILE A CA 1
ATOM 1304 C C . ILE A 1 168 ? 14.572 -15.215 -0.024 1.00 92.19 168 ILE A C 1
ATOM 1306 O O . ILE A 1 168 ? 13.946 -16.284 0.004 1.00 92.19 168 ILE A O 1
ATOM 1310 N N . ALA A 1 169 ? 14.999 -14.681 -1.167 1.00 92.94 169 ALA A N 1
ATOM 1311 C CA . ALA A 1 169 ? 14.943 -15.389 -2.438 1.00 92.94 169 ALA A CA 1
ATOM 1312 C C . ALA A 1 169 ? 16.271 -16.091 -2.730 1.00 92.94 169 ALA A C 1
ATOM 1314 O O . ALA A 1 169 ? 17.348 -15.616 -2.372 1.00 92.94 169 ALA A O 1
ATOM 1315 N N . ARG A 1 170 ? 16.207 -17.220 -3.443 1.00 90.25 170 ARG A N 1
ATOM 1316 C CA . ARG A 1 170 ? 17.416 -17.913 -3.893 1.00 90.25 170 ARG A CA 1
ATOM 1317 C C . ARG A 1 170 ? 18.262 -16.966 -4.747 1.00 90.25 170 ARG A C 1
ATOM 1319 O O . ARG A 1 170 ? 17.793 -16.464 -5.765 1.00 90.25 170 ARG A O 1
ATOM 1326 N N . GLY A 1 171 ? 19.514 -16.771 -4.342 1.00 89.69 171 GLY A N 1
ATOM 1327 C CA . GLY A 1 171 ? 20.449 -15.890 -5.035 1.00 89.69 171 GLY A CA 1
ATOM 1328 C C . GLY A 1 171 ? 20.145 -14.400 -4.874 1.00 89.69 171 GLY A C 1
ATOM 1329 O O . GLY A 1 171 ? 20.693 -13.626 -5.646 1.00 89.69 171 GLY A O 1
ATOM 1330 N N . GLY A 1 172 ? 19.275 -13.990 -3.947 1.00 93.06 172 GLY A N 1
ATOM 1331 C CA . GLY A 1 172 ? 19.103 -12.588 -3.552 1.00 93.06 172 GLY A CA 1
ATOM 1332 C C . GLY A 1 172 ? 20.015 -12.196 -2.390 1.00 93.06 172 GLY A C 1
ATOM 1333 O O . GLY A 1 172 ? 20.762 -13.030 -1.873 1.00 93.06 172 GLY A O 1
ATOM 1334 N N . SER A 1 173 ? 19.977 -10.928 -1.978 1.00 92.25 173 SER A N 1
ATOM 1335 C CA . SER A 1 173 ? 20.746 -10.492 -0.807 1.00 92.25 173 SER A CA 1
ATOM 1336 C C . SER A 1 173 ? 20.162 -11.024 0.502 1.00 92.25 173 SER A C 1
ATOM 1338 O O . SER A 1 173 ? 18.993 -11.407 0.590 1.00 92.25 173 SER A O 1
ATOM 1340 N N . HIS A 1 174 ? 21.013 -11.016 1.530 1.00 91.19 174 HIS A N 1
ATOM 1341 C CA . HIS A 1 174 ? 20.673 -11.306 2.921 1.00 91.19 174 HIS A CA 1
ATOM 1342 C C . HIS A 1 174 ? 20.633 -10.027 3.776 1.00 91.19 174 HIS A C 1
ATOM 1344 O O . HIS A 1 174 ? 20.928 -10.060 4.965 1.00 91.19 174 HIS A O 1
ATOM 1350 N N . GLN A 1 175 ? 20.284 -8.886 3.174 1.00 90.94 175 GLN A N 1
ATOM 1351 C CA . GLN A 1 175 ? 20.089 -7.636 3.915 1.00 90.94 175 GLN A CA 1
ATOM 1352 C C . GLN A 1 175 ? 18.821 -7.727 4.754 1.00 90.94 175 GLN A C 1
ATOM 1354 O O . GLN A 1 175 ? 17.815 -8.274 4.288 1.00 90.94 175 GLN A O 1
ATOM 1359 N N . SER A 1 176 ? 18.832 -7.188 5.969 1.00 92.06 176 SER A N 1
ATOM 1360 C CA . SER A 1 176 ? 17.609 -7.102 6.775 1.00 92.06 176 SER A CA 1
ATOM 1361 C C . SER A 1 176 ? 16.582 -6.196 6.084 1.00 92.06 176 SER A C 1
ATOM 1363 O O . SER A 1 176 ? 16.960 -5.270 5.366 1.00 92.06 176 SER A O 1
ATOM 1365 N N . LEU A 1 177 ? 15.281 -6.454 6.259 1.00 93.81 177 LEU A N 1
ATOM 1366 C CA . LEU A 1 177 ? 14.256 -5.547 5.727 1.00 93.81 177 LEU A CA 1
ATOM 1367 C C . LEU A 1 177 ? 14.378 -4.182 6.419 1.00 93.81 177 LEU A C 1
ATOM 1369 O O . LEU A 1 177 ? 14.122 -4.057 7.613 1.00 93.81 177 LEU A O 1
ATOM 1373 N N . ARG A 1 178 ? 14.757 -3.156 5.661 1.00 93.19 178 ARG A N 1
ATOM 1374 C CA . ARG A 1 178 ? 14.787 -1.764 6.115 1.00 93.19 178 ARG A CA 1
ATOM 1375 C C . ARG A 1 178 ? 13.642 -1.017 5.458 1.00 93.19 178 ARG A C 1
ATOM 1377 O O . ARG A 1 178 ? 13.505 -1.067 4.239 1.00 93.19 178 ARG A O 1
ATOM 1384 N N . THR A 1 179 ? 12.819 -0.368 6.268 1.00 95.25 179 THR A N 1
ATOM 1385 C CA . THR A 1 179 ? 11.683 0.433 5.813 1.00 95.25 179 THR A CA 1
ATOM 1386 C C . THR A 1 179 ? 11.995 1.906 6.005 1.00 95.25 179 THR A C 1
ATOM 1388 O O . THR A 1 179 ? 12.475 2.305 7.069 1.00 95.25 179 THR A O 1
ATOM 1391 N N . VAL A 1 180 ? 11.709 2.708 4.990 1.00 96.44 180 VAL A N 1
ATOM 1392 C CA . VAL A 1 180 ? 11.781 4.167 5.038 1.00 96.44 180 VAL A CA 1
ATOM 1393 C C . VAL A 1 180 ? 10.405 4.699 4.665 1.00 96.44 180 VAL A C 1
ATOM 1395 O O . VAL A 1 180 ? 9.797 4.231 3.709 1.00 96.44 180 VAL A O 1
ATOM 1398 N N . TYR A 1 181 ? 9.914 5.660 5.436 1.00 96.25 181 TYR A N 1
ATOM 1399 C CA . TYR A 1 181 ? 8.602 6.257 5.227 1.00 96.25 181 TYR A CA 1
ATOM 1400 C C . TYR A 1 181 ? 8.788 7.624 4.588 1.00 96.25 181 TYR A C 1
ATOM 1402 O O . TYR A 1 181 ? 9.537 8.452 5.113 1.00 96.25 181 TYR A O 1
ATOM 1410 N N . TRP A 1 182 ? 8.169 7.834 3.434 1.00 96.88 182 TRP A N 1
ATOM 1411 C CA . TRP A 1 182 ? 8.160 9.120 2.749 1.00 96.88 182 TRP A CA 1
ATOM 1412 C C . TRP A 1 182 ? 6.818 9.800 2.977 1.00 96.88 182 TRP A C 1
ATOM 1414 O O . TRP A 1 182 ? 5.768 9.158 2.926 1.00 96.88 182 TRP A O 1
ATOM 1424 N N . ASP A 1 183 ? 6.857 11.114 3.187 1.00 96.06 183 ASP A N 1
ATOM 1425 C CA . ASP A 1 183 ? 5.662 11.938 3.039 1.00 96.06 183 ASP A CA 1
ATOM 1426 C C . ASP A 1 183 ? 5.133 11.805 1.611 1.00 96.06 183 ASP A C 1
ATOM 1428 O O . ASP A 1 183 ? 5.913 11.554 0.688 1.00 96.06 183 ASP A O 1
ATOM 1432 N N . TYR A 1 184 ? 3.830 12.023 1.433 1.00 96.56 184 TYR A N 1
ATOM 1433 C CA . TYR A 1 184 ? 3.168 11.946 0.135 1.00 96.56 184 TYR A CA 1
ATOM 1434 C C . TYR A 1 184 ? 3.980 12.606 -0.986 1.00 96.56 184 TYR A C 1
ATOM 1436 O O . TYR A 1 184 ? 4.361 13.779 -0.897 1.00 96.56 184 TYR A O 1
ATOM 1444 N N . GLN A 1 185 ? 4.216 11.835 -2.042 1.00 94.56 185 GLN A N 1
ATOM 1445 C CA . GLN A 1 185 ? 4.892 12.255 -3.259 1.00 94.56 185 GLN A CA 1
ATOM 1446 C C . GLN A 1 185 ? 3.948 12.021 -4.436 1.00 94.56 185 GLN A C 1
ATOM 1448 O O . GLN A 1 185 ? 3.253 11.018 -4.474 1.00 94.56 185 GLN A O 1
ATOM 1453 N N . GLU A 1 186 ? 3.937 12.929 -5.409 1.00 92.88 186 GLU A N 1
ATOM 1454 C CA . GLU A 1 186 ? 3.145 12.755 -6.632 1.00 92.88 186 GLU A CA 1
ATOM 1455 C C . GLU A 1 186 ? 3.987 12.071 -7.712 1.00 92.88 186 GLU A C 1
ATOM 1457 O O . GLU A 1 186 ? 4.335 12.711 -8.708 1.00 92.88 186 GLU A O 1
ATOM 1462 N N . ILE A 1 187 ? 4.405 10.823 -7.469 1.00 91.00 187 ILE A N 1
ATOM 1463 C CA . ILE A 1 187 ? 5.463 10.193 -8.276 1.00 91.00 187 ILE A CA 1
ATOM 1464 C C . ILE A 1 187 ? 5.078 8.891 -8.967 1.00 91.00 187 ILE A C 1
ATOM 1466 O O . ILE A 1 187 ? 5.738 8.597 -9.953 1.00 91.00 187 ILE A O 1
ATOM 1470 N N . THR A 1 188 ? 4.057 8.152 -8.521 1.00 94.62 188 THR A N 1
ATOM 1471 C CA . THR A 1 188 ? 3.618 6.932 -9.223 1.00 94.62 188 THR A CA 1
ATOM 1472 C C . THR A 1 188 ? 2.086 6.773 -9.192 1.00 94.62 188 THR A C 1
ATOM 1474 O O . THR A 1 188 ? 1.346 7.747 -8.987 1.00 94.62 188 THR A O 1
ATOM 1477 N N . ASP A 1 189 ? 1.572 5.588 -9.530 1.00 96.81 189 ASP A N 1
ATOM 1478 C CA . ASP A 1 189 ? 0.162 5.336 -9.860 1.00 96.81 189 ASP A CA 1
ATOM 1479 C C . ASP A 1 189 ? -0.833 5.722 -8.742 1.00 96.81 189 ASP A C 1
ATOM 1481 O O . ASP A 1 189 ? -2.006 5.999 -9.026 1.00 96.81 189 ASP A O 1
ATOM 1485 N N . GLU A 1 190 ? -0.404 5.804 -7.475 1.00 96.25 190 GLU A N 1
ATOM 1486 C CA . GLU A 1 190 ? -1.235 6.167 -6.313 1.00 96.25 190 GLU A CA 1
ATOM 1487 C C . GLU A 1 190 ? -1.945 7.508 -6.500 1.00 96.25 190 GLU A C 1
ATOM 1489 O O . GLU A 1 190 ? -3.105 7.671 -6.103 1.00 96.25 190 GLU A O 1
ATOM 1494 N N . VAL A 1 191 ? -1.307 8.436 -7.216 1.00 96.75 191 VAL A N 1
ATOM 1495 C CA . VAL A 1 191 ? -1.836 9.775 -7.500 1.00 96.75 191 VAL A CA 1
ATOM 1496 C C . VAL A 1 191 ? -3.185 9.708 -8.221 1.00 96.75 191 VAL A C 1
ATOM 1498 O O . VAL A 1 191 ? -4.071 10.545 -8.000 1.00 96.75 191 VAL A O 1
ATOM 1501 N N . ALA A 1 192 ? -3.384 8.702 -9.079 1.00 96.56 192 ALA A N 1
ATOM 1502 C CA . ALA A 1 192 ? -4.640 8.529 -9.800 1.00 96.56 192 ALA A CA 1
ATOM 1503 C C . ALA A 1 192 ? -5.812 8.153 -8.873 1.00 96.56 192 ALA A C 1
ATOM 1505 O O . ALA A 1 192 ? -6.963 8.472 -9.188 1.00 96.56 192 ALA A O 1
ATOM 1506 N N . PHE A 1 193 ? -5.532 7.529 -7.727 1.00 97.81 193 PHE A N 1
ATOM 1507 C CA . PHE A 1 193 ? -6.513 7.079 -6.736 1.00 97.81 193 PHE A CA 1
ATOM 1508 C C . PHE A 1 193 ? -6.762 8.146 -5.659 1.00 97.81 193 PHE A C 1
ATOM 1510 O O . PHE A 1 193 ? -7.912 8.487 -5.357 1.00 97.81 193 PHE A O 1
ATOM 1517 N N . GLU A 1 194 ? -5.691 8.753 -5.152 1.00 97.06 194 GLU A N 1
ATOM 1518 C CA . GLU A 1 194 ? -5.696 9.616 -3.960 1.00 97.06 194 GLU A CA 1
ATOM 1519 C C . GLU A 1 194 ? -6.097 11.075 -4.249 1.00 97.06 194 GLU A C 1
ATOM 1521 O O . GLU A 1 194 ? -6.173 11.923 -3.348 1.00 97.06 194 GLU A O 1
ATOM 1526 N N . SER A 1 195 ? -6.410 11.381 -5.516 1.00 93.56 195 SER A N 1
ATOM 1527 C CA . SER A 1 195 ? -6.915 12.692 -5.934 1.00 93.56 195 SER A CA 1
ATOM 1528 C C . SER A 1 195 ? -8.072 13.176 -5.046 1.00 93.56 195 SER A C 1
ATOM 1530 O O . SER A 1 195 ? -8.925 12.402 -4.604 1.00 93.56 195 SER A O 1
ATOM 1532 N N . ARG A 1 196 ? -8.162 14.497 -4.837 1.00 93.25 196 ARG A N 1
ATOM 1533 C CA . ARG A 1 196 ? -9.181 15.126 -3.967 1.00 93.25 196 ARG A CA 1
ATOM 1534 C C . ARG A 1 196 ? -10.627 14.789 -4.331 1.00 93.25 196 ARG A C 1
ATOM 1536 O O . ARG A 1 196 ? -11.497 14.876 -3.470 1.00 93.25 196 ARG A O 1
ATOM 1543 N N . GLU A 1 197 ? -10.868 14.456 -5.594 1.00 91.69 197 GLU A N 1
ATOM 1544 C CA . GLU A 1 197 ? -12.170 14.054 -6.120 1.00 91.69 197 GLU A CA 1
ATOM 1545 C C . GLU A 1 197 ? -12.499 12.592 -5.786 1.00 91.69 197 GLU A C 1
ATOM 1547 O O . GLU A 1 197 ? -13.608 12.312 -5.340 1.00 91.69 197 GLU A O 1
ATOM 1552 N N . ARG A 1 198 ? -11.546 11.672 -5.987 1.00 94.38 198 ARG A N 1
ATOM 1553 C CA . ARG A 1 198 ? -11.773 10.222 -5.851 1.00 94.38 198 ARG A CA 1
ATOM 1554 C C . ARG A 1 198 ? -11.638 9.752 -4.411 1.00 94.38 198 ARG A C 1
ATOM 1556 O O . ARG A 1 198 ? -12.452 8.951 -3.971 1.00 94.38 198 ARG A O 1
ATOM 1563 N N . ARG A 1 199 ? -10.664 10.296 -3.672 1.00 95.75 199 ARG A N 1
ATOM 1564 C CA . ARG A 1 199 ? -10.422 10.003 -2.250 1.00 95.75 199 ARG A CA 1
ATOM 1565 C C . ARG A 1 199 ? -10.305 8.500 -1.950 1.00 95.75 199 ARG A C 1
ATOM 1567 O O . ARG A 1 199 ? -10.767 8.059 -0.900 1.00 95.75 199 ARG A O 1
ATOM 1574 N N . ILE A 1 200 ? -9.704 7.732 -2.858 1.00 97.94 200 ILE A N 1
ATOM 1575 C CA . ILE A 1 200 ? -9.426 6.310 -2.640 1.00 97.94 200 ILE A CA 1
ATOM 1576 C C . ILE A 1 200 ? -8.080 6.231 -1.915 1.00 97.94 200 ILE A C 1
ATOM 1578 O O . ILE A 1 200 ? -7.090 6.675 -2.495 1.00 97.94 200 ILE A O 1
ATOM 1582 N N . PRO A 1 201 ? -8.024 5.740 -0.666 1.00 97.44 201 PRO A N 1
ATOM 1583 C CA . PRO A 1 201 ? -6.759 5.610 0.039 1.00 97.44 201 PRO A CA 1
ATOM 1584 C C . PRO A 1 201 ? -5.890 4.521 -0.590 1.00 97.44 201 PRO A C 1
ATOM 1586 O O . PRO A 1 201 ? -6.414 3.527 -1.106 1.00 97.44 201 PRO A O 1
ATOM 1589 N N . GLY A 1 202 ? -4.576 4.696 -0.495 1.00 96.19 202 GLY A N 1
ATOM 1590 C CA . GLY A 1 202 ? -3.600 3.793 -1.083 1.00 96.19 202 GLY A CA 1
ATOM 1591 C C . GLY A 1 202 ? -2.582 3.236 -0.094 1.00 96.19 202 GLY A C 1
ATOM 1592 O O . GLY A 1 202 ? -2.414 3.725 1.023 1.00 96.19 202 GLY A O 1
ATOM 1593 N N . ILE A 1 203 ? -1.895 2.184 -0.524 1.00 98.19 203 ILE A N 1
ATOM 1594 C CA . ILE A 1 203 ? -0.598 1.748 -0.008 1.00 98.19 203 ILE A CA 1
ATOM 1595 C C . ILE A 1 203 ? 0.361 1.794 -1.194 1.00 98.19 203 ILE A C 1
ATOM 1597 O O . ILE A 1 203 ? 0.181 1.025 -2.133 1.00 98.19 203 ILE A O 1
ATOM 1601 N N . ALA A 1 204 ? 1.375 2.652 -1.152 1.00 97.88 204 ALA A N 1
ATOM 1602 C CA . ALA A 1 204 ? 2.384 2.755 -2.204 1.00 97.88 204 ALA A CA 1
ATOM 1603 C C . ALA A 1 204 ? 3.736 2.225 -1.707 1.00 97.88 204 ALA A C 1
ATOM 1605 O O . ALA A 1 204 ? 4.243 2.657 -0.666 1.00 97.88 204 ALA A O 1
ATOM 1606 N N . LEU A 1 205 ? 4.292 1.256 -2.437 1.00 97.94 205 LEU A N 1
ATOM 1607 C CA . LEU A 1 205 ? 5.509 0.522 -2.091 1.00 97.94 205 LEU A CA 1
ATOM 1608 C C . LEU A 1 205 ? 6.538 0.628 -3.213 1.00 97.94 205 LEU A C 1
ATOM 1610 O O . LEU A 1 205 ? 6.210 0.348 -4.364 1.00 97.94 205 LEU A O 1
ATOM 1614 N N . ALA A 1 206 ? 7.789 0.923 -2.858 1.00 97.25 206 ALA A N 1
ATOM 1615 C CA . ALA A 1 206 ? 8.898 0.912 -3.805 1.00 97.25 206 ALA A CA 1
ATOM 1616 C C . ALA A 1 206 ? 10.229 0.488 -3.180 1.00 97.25 206 ALA A C 1
ATOM 1618 O O . ALA A 1 206 ? 10.484 0.719 -2.002 1.00 97.25 206 ALA A O 1
ATOM 1619 N N . VAL A 1 207 ? 11.118 -0.107 -3.971 1.00 97.12 207 VAL A N 1
ATOM 1620 C CA . VAL A 1 207 ? 12.532 -0.332 -3.626 1.00 97.12 207 VAL A CA 1
ATOM 1621 C C . VAL A 1 207 ? 13.379 0.407 -4.669 1.00 97.12 207 VAL A C 1
ATOM 1623 O O . VAL A 1 207 ? 13.879 -0.190 -5.632 1.00 97.12 207 VAL A O 1
ATOM 1626 N N . PRO A 1 208 ? 13.487 1.741 -4.539 1.00 94.44 208 PRO A N 1
ATOM 1627 C CA . PRO A 1 208 ? 13.942 2.583 -5.630 1.00 94.44 208 PRO A CA 1
ATOM 1628 C C . PRO A 1 208 ? 15.431 2.410 -5.924 1.00 94.44 208 PRO A C 1
ATOM 1630 O O . PRO A 1 208 ? 16.265 2.270 -5.028 1.00 94.44 208 PRO A O 1
ATOM 1633 N N . SER A 1 209 ? 15.778 2.504 -7.205 1.00 90.62 209 SER A N 1
ATOM 1634 C CA . SER A 1 209 ? 17.158 2.509 -7.703 1.00 90.62 209 SER A CA 1
ATOM 1635 C C . SER A 1 209 ? 17.518 3.878 -8.284 1.00 90.62 209 SER A C 1
ATOM 1637 O O . SER A 1 209 ? 17.782 3.999 -9.482 1.00 90.62 209 SER A O 1
ATOM 1639 N N . LEU A 1 210 ? 17.495 4.918 -7.444 1.00 87.00 210 LEU A N 1
ATOM 1640 C CA . LEU A 1 210 ? 17.542 6.327 -7.876 1.00 87.00 210 LEU A CA 1
ATOM 1641 C C . LEU A 1 210 ? 18.775 6.702 -8.718 1.00 87.00 210 LEU A C 1
ATOM 1643 O O . LEU A 1 210 ? 18.691 7.596 -9.551 1.00 87.00 210 LEU A O 1
ATOM 1647 N N . ASP A 1 211 ? 19.900 6.001 -8.558 1.00 87.94 211 ASP A N 1
ATOM 1648 C CA . ASP A 1 211 ? 21.117 6.256 -9.343 1.00 87.94 211 ASP A CA 1
ATOM 1649 C C . ASP A 1 211 ? 21.061 5.691 -10.773 1.00 87.94 211 ASP A C 1
ATOM 1651 O O . ASP A 1 211 ? 21.877 6.059 -11.621 1.00 87.94 211 ASP A O 1
ATOM 1655 N N . LEU A 1 212 ? 20.145 4.754 -11.040 1.00 89.06 212 LEU A N 1
ATOM 1656 C CA . LEU A 1 212 ? 20.064 4.015 -12.306 1.00 89.06 212 LEU A CA 1
ATOM 1657 C C . LEU A 1 212 ? 18.739 4.202 -13.042 1.00 89.06 212 LEU A C 1
ATOM 1659 O O . LEU A 1 212 ? 18.669 3.854 -14.224 1.00 89.06 212 LEU A O 1
ATOM 1663 N N . ILE A 1 213 ? 17.718 4.726 -12.366 1.00 90.75 213 ILE A N 1
ATOM 1664 C CA . ILE A 1 213 ? 16.395 4.981 -12.935 1.00 90.75 213 ILE A CA 1
ATOM 1665 C C . ILE A 1 213 ? 16.507 5.795 -14.236 1.00 90.75 213 ILE A C 1
ATOM 1667 O O . ILE A 1 213 ? 17.358 6.679 -14.365 1.00 90.75 213 ILE A O 1
ATOM 1671 N N . HIS A 1 214 ? 15.703 5.431 -15.237 1.00 93.00 214 HIS A N 1
ATOM 1672 C CA . HIS A 1 214 ? 15.668 6.048 -16.579 1.00 93.00 214 HIS A CA 1
ATOM 1673 C C . HIS A 1 214 ? 17.017 6.086 -17.319 1.00 93.00 214 HIS A C 1
ATOM 1675 O O . HIS A 1 214 ? 17.222 6.882 -18.240 1.00 93.00 214 HIS A O 1
ATOM 1681 N N . SER A 1 215 ? 17.949 5.202 -16.955 1.00 92.81 215 SER A N 1
ATOM 1682 C CA . SER A 1 215 ? 19.227 5.037 -17.645 1.00 92.81 215 SER A CA 1
ATOM 1683 C C . SER A 1 215 ? 19.303 3.702 -18.381 1.00 92.81 215 SER A C 1
ATOM 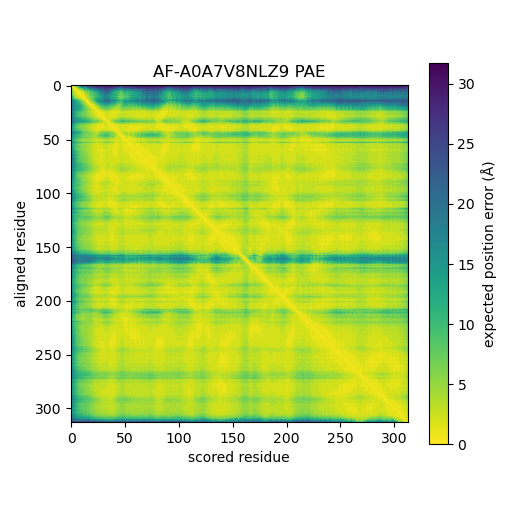1685 O O . SER A 1 215 ? 18.600 2.740 -18.077 1.00 92.81 215 SER A O 1
ATOM 1687 N N . ASN A 1 216 ? 20.255 3.587 -19.307 1.00 93.62 216 ASN A N 1
ATOM 1688 C CA . ASN A 1 216 ? 20.561 2.318 -19.968 1.00 93.62 216 ASN A CA 1
ATOM 1689 C C . ASN A 1 216 ? 21.186 1.260 -19.034 1.00 93.62 216 ASN A C 1
ATOM 1691 O O . ASN A 1 216 ? 21.512 0.166 -19.497 1.00 93.62 216 ASN A O 1
ATOM 1695 N N . LEU A 1 217 ? 21.391 1.592 -17.755 1.00 94.25 217 LEU A N 1
ATOM 1696 C CA . LEU A 1 217 ? 21.927 0.708 -16.727 1.00 94.25 217 LEU A CA 1
ATOM 1697 C C . LEU A 1 217 ? 20.836 0.051 -15.873 1.00 94.25 217 LEU A C 1
ATOM 1699 O O . LEU A 1 217 ? 21.185 -0.783 -15.041 1.00 94.25 217 LEU A O 1
ATOM 1703 N N . ASP A 1 218 ? 19.556 0.392 -16.058 1.00 95.19 218 ASP A N 1
ATOM 1704 C CA . ASP A 1 218 ? 18.445 -0.257 -15.353 1.00 95.19 218 ASP A CA 1
ATOM 1705 C C . ASP A 1 218 ? 18.114 -1.634 -15.960 1.00 95.19 218 ASP A C 1
ATOM 1707 O O . ASP A 1 218 ? 17.132 -1.814 -16.683 1.00 95.19 218 ASP A O 1
ATOM 1711 N N . THR A 1 219 ? 19.010 -2.600 -15.752 1.00 95.62 219 THR A N 1
ATOM 1712 C CA . THR A 1 219 ? 18.980 -3.928 -16.376 1.00 95.62 219 THR A CA 1
ATOM 1713 C C . THR A 1 219 ? 18.649 -5.042 -15.378 1.00 95.62 219 THR A C 1
ATOM 1715 O O . THR A 1 219 ? 18.957 -4.964 -14.191 1.00 95.62 219 THR A O 1
ATOM 1718 N N . VAL A 1 220 ? 18.034 -6.128 -15.865 1.00 95.44 220 VAL A N 1
ATOM 1719 C CA . VAL A 1 220 ? 17.504 -7.230 -15.031 1.00 95.44 220 VAL A CA 1
ATOM 1720 C C . VAL A 1 220 ? 18.578 -7.897 -14.164 1.00 95.44 220 VAL A C 1
ATOM 1722 O O . VAL A 1 220 ? 18.294 -8.323 -13.046 1.00 95.44 220 VAL A O 1
ATOM 1725 N N . ASP A 1 221 ? 19.822 -7.970 -14.641 1.00 94.88 221 ASP A N 1
ATOM 1726 C CA . ASP A 1 221 ? 20.954 -8.525 -13.891 1.00 94.88 221 ASP A CA 1
ATOM 1727 C C . ASP A 1 221 ? 21.295 -7.724 -12.626 1.00 94.88 221 ASP A C 1
ATOM 1729 O O . ASP A 1 221 ? 21.950 -8.261 -11.731 1.00 94.88 221 ASP A O 1
ATOM 1733 N N . ARG A 1 222 ? 20.806 -6.484 -12.509 1.00 94.88 222 ARG A N 1
ATOM 1734 C CA . ARG A 1 222 ? 20.978 -5.643 -11.323 1.00 94.88 222 ARG A CA 1
ATOM 1735 C C . ARG A 1 222 ? 19.876 -5.796 -10.285 1.00 94.88 222 ARG A C 1
ATOM 1737 O O . ARG A 1 222 ? 20.095 -5.341 -9.173 1.00 94.88 222 ARG A O 1
ATOM 1744 N N . LEU A 1 223 ? 18.752 -6.450 -10.583 1.00 96.25 223 LEU A N 1
ATOM 1745 C CA . LEU A 1 223 ? 17.640 -6.588 -9.632 1.00 96.25 223 LEU A CA 1
ATOM 1746 C C . LEU A 1 223 ? 17.922 -7.603 -8.537 1.00 96.25 223 LEU A C 1
ATOM 1748 O O . LEU A 1 223 ? 18.408 -8.701 -8.820 1.00 96.25 223 LEU A O 1
ATOM 1752 N N . ASP A 1 224 ? 17.536 -7.295 -7.304 1.00 96.50 224 ASP A N 1
ATOM 1753 C CA . ASP A 1 224 ? 17.640 -8.220 -6.184 1.00 96.50 224 ASP A CA 1
ATOM 1754 C C . ASP A 1 224 ? 16.306 -8.958 -5.920 1.00 96.50 224 ASP A C 1
ATOM 1756 O O . ASP A 1 224 ? 15.333 -8.381 -5.430 1.00 96.50 224 ASP A O 1
ATOM 1760 N N . PRO A 1 225 ? 16.237 -10.279 -6.171 1.00 96.06 225 PRO A N 1
ATOM 1761 C CA . PRO A 1 225 ? 15.005 -11.044 -6.037 1.00 96.06 225 PRO A CA 1
ATOM 1762 C C . PRO A 1 225 ? 14.528 -11.165 -4.585 1.00 96.06 225 PRO A C 1
ATOM 1764 O O . PRO A 1 225 ? 13.353 -11.466 -4.367 1.00 96.06 225 PRO A O 1
ATOM 1767 N N . THR A 1 226 ? 15.392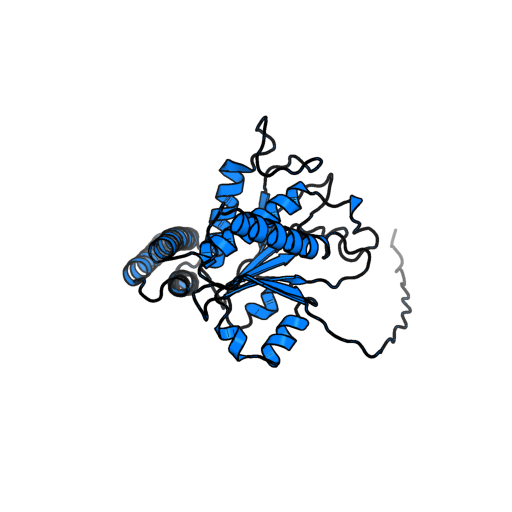 -10.949 -3.581 1.00 95.81 226 THR A N 1
ATOM 1768 C CA . THR A 1 226 ? 14.948 -10.905 -2.179 1.00 95.81 226 THR A CA 1
ATOM 1769 C C . THR A 1 226 ? 14.020 -9.716 -1.954 1.00 95.81 226 THR A C 1
ATOM 1771 O O . THR A 1 226 ? 12.991 -9.869 -1.294 1.00 95.81 226 THR A O 1
ATOM 1774 N N . TRP A 1 227 ? 14.332 -8.559 -2.539 1.00 96.31 227 TRP A N 1
ATOM 1775 C CA . TRP A 1 227 ? 13.485 -7.373 -2.436 1.00 96.31 227 TRP A CA 1
ATOM 1776 C C . TRP A 1 227 ? 12.171 -7.560 -3.187 1.00 96.31 227 TRP A C 1
ATOM 1778 O O . TRP A 1 227 ? 11.125 -7.358 -2.577 1.00 96.31 227 TRP A O 1
ATOM 1788 N N . MET A 1 228 ? 12.191 -8.137 -4.395 1.00 96.81 228 MET A N 1
ATOM 1789 C CA . MET A 1 228 ? 10.951 -8.498 -5.106 1.00 96.81 228 MET A CA 1
ATOM 1790 C C . MET A 1 228 ? 10.049 -9.409 -4.262 1.00 96.81 228 MET A C 1
ATOM 1792 O O . MET A 1 228 ? 8.850 -9.171 -4.145 1.00 96.81 228 MET A O 1
ATOM 1796 N N . LYS A 1 229 ? 10.619 -10.436 -3.613 1.00 96.19 229 LYS A N 1
ATOM 1797 C CA . LYS A 1 229 ? 9.872 -11.364 -2.746 1.00 96.19 229 LYS A CA 1
ATOM 1798 C C . LYS A 1 229 ? 9.261 -10.670 -1.522 1.00 96.19 229 LYS A C 1
ATOM 1800 O O . LYS A 1 229 ? 8.169 -11.043 -1.093 1.00 96.19 229 LYS A O 1
ATOM 1805 N N . ARG A 1 230 ? 9.952 -9.686 -0.945 1.00 95.94 230 ARG A N 1
ATOM 1806 C CA . ARG A 1 230 ? 9.464 -8.908 0.205 1.00 95.94 230 ARG A CA 1
ATOM 1807 C C . ARG A 1 230 ? 8.381 -7.918 -0.205 1.00 95.94 230 ARG A C 1
ATOM 1809 O O . ARG A 1 230 ? 7.341 -7.886 0.447 1.00 95.94 230 ARG A O 1
ATOM 1816 N N . THR A 1 231 ? 8.581 -7.194 -1.304 1.00 97.25 231 THR A N 1
ATOM 1817 C CA . THR A 1 231 ? 7.573 -6.299 -1.887 1.00 97.25 231 THR A CA 1
ATOM 1818 C C . THR A 1 231 ? 6.310 -7.080 -2.242 1.00 97.25 231 THR A C 1
ATOM 1820 O O . THR A 1 231 ? 5.214 -6.667 -1.872 1.00 97.25 231 THR A O 1
ATOM 1823 N N . ALA A 1 232 ? 6.455 -8.271 -2.836 1.00 96.94 232 ALA A N 1
ATOM 1824 C CA . ALA A 1 232 ? 5.354 -9.193 -3.100 1.00 96.94 232 ALA A CA 1
ATOM 1825 C C . ALA A 1 232 ? 4.562 -9.530 -1.823 1.00 96.94 232 ALA A C 1
ATOM 1827 O O . ALA A 1 232 ? 3.338 -9.390 -1.788 1.00 96.94 232 ALA A O 1
ATOM 1828 N N . LEU A 1 233 ? 5.257 -9.950 -0.759 1.00 96.56 233 LEU A N 1
ATOM 1829 C CA . LEU A 1 233 ? 4.629 -10.294 0.517 1.00 96.56 233 LEU A CA 1
ATOM 1830 C C . LEU A 1 233 ? 3.850 -9.111 1.099 1.00 96.56 233 LEU A C 1
ATOM 1832 O O . LEU A 1 233 ? 2.696 -9.280 1.479 1.00 96.56 233 LEU A O 1
ATOM 1836 N N . LEU A 1 234 ? 4.472 -7.934 1.169 1.00 97.62 234 LEU A N 1
ATOM 1837 C CA . LEU A 1 234 ? 3.879 -6.748 1.789 1.00 97.62 234 LEU A CA 1
ATOM 1838 C C . LEU A 1 234 ? 2.691 -6.208 0.985 1.00 97.62 234 LEU A C 1
ATOM 1840 O O . LEU A 1 234 ? 1.687 -5.827 1.578 1.00 97.62 234 LEU A O 1
ATOM 1844 N N . THR A 1 235 ? 2.764 -6.289 -0.344 1.00 98.19 235 THR A N 1
ATOM 1845 C CA . THR A 1 235 ? 1.658 -5.956 -1.253 1.00 98.19 235 THR A CA 1
ATOM 1846 C C . THR A 1 235 ? 0.467 -6.890 -1.027 1.00 98.19 235 THR A C 1
ATOM 1848 O O . THR A 1 235 ? -0.636 -6.454 -0.694 1.00 98.19 235 THR A O 1
ATOM 1851 N N . LEU A 1 236 ? 0.675 -8.201 -1.196 1.00 97.44 236 LEU A N 1
ATOM 1852 C CA . LEU A 1 236 ? -0.430 -9.159 -1.215 1.00 97.44 236 LEU A CA 1
ATOM 1853 C C . LEU A 1 236 ? -1.016 -9.402 0.178 1.00 97.44 236 LEU A C 1
ATOM 1855 O O . LEU A 1 236 ? -2.225 -9.575 0.296 1.00 97.44 236 LEU A O 1
ATOM 1859 N N . ALA A 1 237 ? -0.198 -9.413 1.234 1.00 97.19 237 ALA A N 1
ATOM 1860 C CA . ALA A 1 237 ? -0.701 -9.629 2.588 1.00 97.19 237 ALA A CA 1
ATOM 1861 C C . ALA A 1 237 ? -1.578 -8.462 3.068 1.00 97.19 237 ALA A C 1
ATOM 1863 O O . ALA A 1 237 ? -2.623 -8.716 3.665 1.00 97.19 237 ALA A O 1
ATOM 1864 N N . ALA A 1 238 ? -1.206 -7.211 2.768 1.00 97.81 238 ALA A N 1
ATOM 1865 C CA . ALA A 1 238 ? -2.042 -6.053 3.082 1.00 97.81 238 ALA A CA 1
ATOM 1866 C C . ALA A 1 238 ? -3.370 -6.096 2.308 1.00 97.81 238 ALA A C 1
ATOM 1868 O O . ALA A 1 238 ? -4.439 -5.959 2.908 1.00 97.81 238 ALA A O 1
ATOM 1869 N N . ALA A 1 239 ? -3.312 -6.379 1.000 1.00 98.12 239 ALA A N 1
ATOM 1870 C CA . ALA A 1 239 ? -4.505 -6.502 0.168 1.00 98.12 239 ALA A CA 1
ATOM 1871 C C . ALA A 1 239 ? -5.429 -7.637 0.645 1.00 98.12 239 ALA A C 1
ATOM 1873 O O . ALA A 1 239 ? -6.624 -7.421 0.818 1.00 98.12 239 ALA A O 1
ATOM 1874 N N . LEU A 1 240 ? -4.900 -8.833 0.924 1.00 97.75 240 LEU A N 1
ATOM 1875 C CA . LEU A 1 240 ? -5.707 -9.955 1.421 1.00 97.75 240 LEU A CA 1
ATOM 1876 C C . LEU A 1 240 ? -6.322 -9.666 2.791 1.00 97.75 240 LEU A C 1
ATOM 1878 O O . LEU A 1 240 ? -7.483 -9.997 3.014 1.00 97.75 240 LEU A O 1
ATOM 1882 N N . TYR A 1 241 ? -5.577 -9.018 3.692 1.00 97.88 241 TYR A N 1
ATOM 1883 C CA . TYR A 1 241 ? -6.103 -8.654 5.005 1.00 97.88 241 TYR A CA 1
ATOM 1884 C C . TYR A 1 241 ? -7.338 -7.756 4.883 1.00 97.88 241 TYR A C 1
ATOM 1886 O O . TYR A 1 241 ? -8.356 -8.026 5.515 1.00 97.88 241 TYR A O 1
ATOM 1894 N N . VAL A 1 242 ? -7.269 -6.719 4.044 1.00 98.19 242 VAL A N 1
ATOM 1895 C CA . VAL A 1 242 ? -8.393 -5.799 3.812 1.00 98.19 242 VAL A CA 1
ATOM 1896 C C . VAL A 1 242 ? -9.510 -6.475 3.016 1.00 98.19 242 VAL A C 1
ATOM 1898 O O . VAL A 1 242 ? -10.687 -6.284 3.327 1.00 98.19 242 VAL A O 1
ATOM 1901 N N . ALA A 1 243 ? -9.174 -7.328 2.048 1.00 97.81 243 ALA A N 1
ATOM 1902 C CA . ALA A 1 243 ? -10.161 -8.054 1.256 1.00 97.81 243 ALA A CA 1
ATOM 1903 C C . ALA A 1 243 ? -11.036 -8.993 2.099 1.00 97.81 243 ALA A C 1
ATOM 1905 O O . ALA A 1 243 ? -12.215 -9.158 1.788 1.00 97.81 243 ALA A O 1
ATOM 1906 N N . ASP A 1 244 ? -10.482 -9.547 3.179 1.00 96.88 244 ASP A N 1
ATOM 1907 C CA . ASP A 1 244 ? -11.172 -10.449 4.107 1.00 96.88 244 ASP A CA 1
ATOM 1908 C C . ASP A 1 244 ? -11.556 -9.790 5.445 1.00 96.88 244 ASP A C 1
ATOM 1910 O O . ASP A 1 244 ? -12.081 -10.460 6.339 1.00 96.88 244 ASP A O 1
ATOM 1914 N N . ALA A 1 245 ? -11.315 -8.486 5.612 1.00 96.88 245 ALA A N 1
ATOM 1915 C CA . ALA A 1 245 ? -11.580 -7.796 6.869 1.00 96.88 245 ALA A CA 1
ATOM 1916 C C . ALA A 1 245 ? -13.080 -7.799 7.209 1.00 96.88 245 ALA A C 1
ATOM 1918 O O . ALA A 1 245 ? -13.883 -7.153 6.531 1.00 96.88 245 ALA A O 1
ATOM 1919 N N . GLY A 1 246 ? -13.446 -8.503 8.283 1.00 95.38 246 GLY A N 1
ATOM 1920 C CA . GLY A 1 246 ? -14.750 -8.407 8.936 1.00 95.38 246 GLY A CA 1
ATOM 1921 C C . GLY A 1 246 ? -14.702 -7.523 10.190 1.00 95.38 246 GLY A C 1
ATOM 1922 O O . GLY A 1 246 ? -13.679 -6.890 10.461 1.00 95.38 246 GLY A O 1
ATOM 1923 N N . PRO A 1 247 ? -15.766 -7.521 11.017 1.00 96.94 247 PRO A N 1
ATOM 1924 C CA . PRO A 1 247 ? -15.855 -6.655 12.198 1.00 96.94 247 PRO A CA 1
ATOM 1925 C C . PRO A 1 247 ? -14.674 -6.793 13.171 1.00 96.94 247 PRO A C 1
ATOM 1927 O O . PRO A 1 247 ? -14.194 -5.807 13.721 1.00 96.94 247 PRO A O 1
ATOM 1930 N N . ALA A 1 248 ? -14.154 -8.012 13.358 1.00 97.69 248 ALA A N 1
ATOM 1931 C CA . ALA A 1 248 ? -13.013 -8.255 14.240 1.00 97.69 248 ALA A CA 1
ATOM 1932 C C . ALA A 1 248 ? -11.704 -7.656 13.694 1.00 97.69 248 ALA A C 1
ATOM 1934 O O . ALA A 1 248 ? -10.934 -7.070 14.452 1.00 97.69 248 ALA A O 1
ATOM 1935 N N . GLN A 1 249 ? -11.452 -7.783 12.387 1.00 97.81 249 GLN A N 1
ATOM 1936 C CA . GLN A 1 249 ? -10.290 -7.172 11.736 1.00 97.81 249 GLN A CA 1
ATOM 1937 C C . GLN A 1 249 ? -10.407 -5.648 11.739 1.00 97.81 249 GLN A C 1
ATOM 1939 O O . GLN A 1 249 ? -9.452 -4.967 12.095 1.00 97.81 249 GLN A O 1
ATOM 1944 N N . ALA A 1 250 ? -11.588 -5.115 11.421 1.00 98.00 250 ALA A N 1
ATOM 1945 C CA . ALA A 1 250 ? -11.843 -3.680 11.438 1.00 98.00 250 ALA A CA 1
ATOM 1946 C C . ALA A 1 250 ? -11.601 -3.081 12.839 1.00 98.00 250 ALA A C 1
ATOM 1948 O O . ALA A 1 250 ? -10.926 -2.061 12.968 1.00 98.00 250 ALA A O 1
ATOM 1949 N N . GLN A 1 251 ? -12.046 -3.763 13.901 1.00 98.25 251 GLN A N 1
ATOM 1950 C CA . GLN A 1 251 ? -11.757 -3.373 15.285 1.00 98.25 251 GLN A CA 1
ATOM 1951 C C . GLN A 1 251 ? -10.253 -3.423 15.613 1.00 98.25 251 GLN A C 1
ATOM 1953 O O . GLN A 1 251 ? -9.733 -2.512 16.252 1.00 98.25 251 GLN A O 1
ATOM 1958 N N . ALA A 1 252 ? -9.531 -4.451 15.156 1.00 97.94 252 ALA A N 1
ATOM 1959 C CA . ALA A 1 252 ? -8.088 -4.555 15.384 1.00 97.94 252 ALA A CA 1
ATOM 1960 C C . ALA A 1 252 ? -7.299 -3.432 14.684 1.00 97.94 252 ALA A C 1
ATOM 1962 O O . ALA A 1 252 ? -6.349 -2.896 15.262 1.00 97.94 252 ALA A O 1
ATOM 1963 N N . VAL A 1 253 ? -7.710 -3.052 13.468 1.00 98.31 253 VAL A N 1
ATOM 1964 C CA . VAL A 1 253 ? -7.159 -1.890 12.754 1.00 98.31 253 VAL A CA 1
ATOM 1965 C C . VAL A 1 253 ? -7.461 -0.611 13.531 1.00 98.31 253 VAL A C 1
ATOM 1967 O O . VAL A 1 253 ? -6.538 0.157 13.785 1.00 98.31 253 VAL A O 1
ATOM 1970 N N . LEU A 1 254 ? -8.699 -0.421 14.002 1.00 98.56 254 LEU A N 1
ATOM 1971 C CA . LEU A 1 254 ? -9.086 0.740 14.814 1.00 98.56 254 LEU A CA 1
ATOM 1972 C C . LEU A 1 254 ? -8.207 0.887 16.065 1.00 98.56 254 LEU A C 1
ATOM 1974 O O . LEU A 1 254 ? -7.675 1.968 16.328 1.00 98.56 254 LEU A O 1
ATOM 1978 N N . ASP A 1 255 ? -7.996 -0.205 16.802 1.00 98.19 255 ASP A N 1
ATOM 1979 C CA . ASP A 1 255 ? -7.162 -0.227 18.010 1.00 98.19 255 ASP A CA 1
ATOM 1980 C C . ASP A 1 255 ? -5.697 0.123 17.726 1.00 98.19 255 ASP A C 1
ATOM 1982 O O . ASP A 1 255 ? -5.007 0.723 18.559 1.00 98.19 255 ASP A O 1
ATOM 1986 N N . TYR A 1 256 ? -5.173 -0.303 16.577 1.00 98.06 256 TYR A N 1
ATOM 1987 C CA . TYR A 1 256 ? -3.801 -0.001 16.186 1.00 98.06 256 TYR A CA 1
ATOM 1988 C C . TYR A 1 256 ? -3.653 1.440 15.690 1.00 98.06 256 TYR A C 1
ATOM 1990 O O . TYR A 1 256 ? -2.792 2.163 16.198 1.00 98.06 256 TYR A O 1
ATOM 1998 N N . THR A 1 257 ? -4.536 1.883 14.792 1.00 98.50 257 THR A N 1
ATOM 1999 C CA . THR A 1 257 ? -4.608 3.264 14.294 1.00 98.50 257 THR A CA 1
ATOM 2000 C C . THR A 1 257 ? -4.736 4.255 15.444 1.00 98.50 257 THR A C 1
ATOM 2002 O O . THR A 1 257 ? -4.006 5.241 15.492 1.00 98.50 257 THR A O 1
ATOM 2005 N N . PHE A 1 258 ? -5.568 3.965 16.449 1.00 98.62 258 PHE A N 1
ATOM 2006 C CA . PHE A 1 258 ? -5.653 4.797 17.648 1.00 98.62 258 PHE A CA 1
ATOM 2007 C C . PHE A 1 258 ? -4.324 4.907 18.402 1.00 98.62 258 PHE A C 1
ATOM 2009 O O . PHE A 1 258 ? -3.915 6.007 18.772 1.00 98.62 258 PHE A O 1
ATOM 2016 N N . ARG A 1 259 ? -3.642 3.782 18.655 1.00 98.25 259 ARG A N 1
ATOM 2017 C CA . ARG A 1 259 ? -2.366 3.787 19.392 1.00 98.25 259 ARG A CA 1
ATOM 2018 C C . ARG A 1 259 ? -1.299 4.588 18.652 1.00 98.25 259 ARG A C 1
ATOM 2020 O O . ARG A 1 259 ? -0.557 5.338 19.286 1.00 98.25 259 ARG A O 1
ATOM 2027 N N . ARG A 1 260 ? -1.254 4.458 17.326 1.00 97.81 260 ARG A N 1
ATOM 2028 C CA . ARG A 1 260 ? -0.368 5.230 16.451 1.00 97.81 260 ARG A CA 1
ATOM 2029 C C . ARG A 1 260 ? -0.694 6.718 16.476 1.00 97.81 260 ARG A C 1
ATOM 2031 O O . ARG A 1 260 ? 0.198 7.520 16.745 1.00 97.81 260 ARG A O 1
ATOM 2038 N N . ALA A 1 261 ? -1.966 7.069 16.320 1.00 98.12 261 ALA A N 1
ATOM 2039 C CA . ALA A 1 261 ? -2.455 8.439 16.408 1.00 98.12 261 ALA A CA 1
ATOM 2040 C C . ALA A 1 261 ? -2.124 9.095 17.756 1.00 98.12 261 ALA A C 1
ATOM 2042 O O . ALA A 1 261 ? -1.562 10.188 17.803 1.00 98.12 261 ALA A O 1
ATOM 2043 N N . ALA A 1 262 ? -2.397 8.410 18.868 1.00 98.19 262 ALA A N 1
ATOM 2044 C CA . ALA A 1 262 ? -2.062 8.897 20.202 1.00 98.19 262 ALA A CA 1
ATOM 2045 C C . ALA A 1 262 ? -0.546 9.091 20.381 1.00 98.19 262 ALA A C 1
ATOM 2047 O O . ALA A 1 262 ? -0.122 10.073 20.990 1.00 98.19 262 ALA A O 1
ATOM 2048 N N . GLY A 1 263 ? 0.270 8.186 19.828 1.00 97.75 263 GLY A N 1
ATOM 2049 C CA . GLY A 1 263 ? 1.728 8.303 19.815 1.00 97.75 263 GLY A CA 1
ATOM 2050 C C . GLY A 1 263 ? 2.221 9.522 19.031 1.00 97.75 263 GLY A C 1
ATOM 2051 O O . GLY A 1 263 ? 3.018 10.294 19.565 1.00 97.75 263 GLY A O 1
ATOM 2052 N N . ARG A 1 264 ? 1.702 9.736 17.814 1.00 96.56 264 ARG A N 1
ATOM 2053 C CA . ARG A 1 264 ? 2.017 10.913 16.986 1.00 96.56 264 ARG A CA 1
ATOM 2054 C C . ARG A 1 264 ? 1.623 12.210 17.688 1.00 96.56 264 ARG A C 1
ATOM 2056 O O . ARG A 1 264 ? 2.461 13.094 17.823 1.00 96.56 264 ARG A O 1
ATOM 2063 N N . LEU A 1 265 ? 0.417 12.295 18.255 1.00 97.75 265 LEU A N 1
ATOM 2064 C CA . LEU A 1 265 ? -0.012 13.469 19.030 1.00 97.75 265 LEU A CA 1
ATOM 2065 C C . LEU A 1 265 ? 0.864 13.714 20.263 1.00 97.75 265 LEU A C 1
ATOM 2067 O O . LEU A 1 265 ? 1.182 14.861 20.567 1.00 97.75 265 LEU A O 1
ATOM 2071 N N . ALA A 1 266 ? 1.275 12.658 20.969 1.00 96.81 266 ALA A N 1
ATOM 2072 C CA . ALA A 1 266 ? 2.138 12.774 22.144 1.00 96.81 266 ALA A CA 1
ATOM 2073 C C . ALA A 1 266 ? 3.532 13.336 21.817 1.00 96.81 266 ALA A C 1
ATOM 2075 O O . ALA A 1 266 ? 4.153 13.959 22.681 1.00 96.81 266 ALA A O 1
ATOM 2076 N N . GLN A 1 267 ? 4.013 13.105 20.594 1.00 95.56 267 GLN A N 1
ATOM 2077 C CA . GLN A 1 267 ? 5.305 13.578 20.093 1.00 95.56 267 GLN A CA 1
ATOM 2078 C C . GLN A 1 267 ? 5.192 14.868 19.267 1.00 95.56 267 GLN A C 1
ATOM 2080 O O . GLN A 1 267 ? 6.206 15.514 19.022 1.00 95.56 267 GLN A O 1
ATOM 2085 N N . SER A 1 268 ? 3.978 15.254 18.869 1.00 95.19 268 SER A N 1
ATOM 2086 C CA . SER A 1 268 ? 3.724 16.401 18.002 1.00 95.19 268 SER A CA 1
ATOM 2087 C C . SER A 1 268 ? 4.101 17.729 18.656 1.00 95.19 268 SER A C 1
ATOM 2089 O O . SER A 1 268 ? 3.898 17.951 19.860 1.00 95.19 268 SER A O 1
ATOM 2091 N N . ASP A 1 269 ? 4.619 18.636 17.823 1.00 93.38 269 ASP A N 1
ATOM 2092 C CA . ASP A 1 269 ? 4.870 20.019 18.202 1.00 93.38 269 ASP A CA 1
ATOM 2093 C C . ASP A 1 269 ? 3.621 20.898 18.239 1.00 93.38 269 ASP A C 1
ATOM 2095 O O . ASP A 1 269 ? 3.540 21.810 19.070 1.00 93.38 269 ASP A O 1
ATOM 2099 N N . ASP A 1 270 ? 2.632 20.561 17.416 1.00 94.75 270 ASP A N 1
ATOM 2100 C CA . ASP A 1 270 ? 1.319 21.192 17.351 1.00 94.75 270 ASP A CA 1
ATOM 2101 C C . ASP A 1 270 ? 0.217 20.126 17.420 1.00 94.75 270 ASP A C 1
ATOM 2103 O O . ASP A 1 270 ? -0.551 19.901 16.486 1.00 94.75 270 ASP A O 1
ATOM 2107 N N . ALA A 1 271 ? 0.109 19.468 18.578 1.00 94.88 271 ALA A N 1
ATOM 2108 C CA . ALA A 1 271 ? -0.896 18.427 18.786 1.00 94.88 271 ALA A CA 1
ATOM 2109 C C . ALA A 1 271 ? -2.343 18.930 18.579 1.00 94.88 271 ALA A C 1
ATOM 2111 O O . ALA A 1 271 ? -3.244 18.131 18.336 1.00 94.88 271 ALA A O 1
ATOM 2112 N N . ALA A 1 272 ? -2.589 20.243 18.684 1.00 92.50 272 ALA A N 1
ATOM 2113 C CA . ALA A 1 272 ? -3.900 20.828 18.419 1.00 92.50 272 ALA A CA 1
ATOM 2114 C C . ALA A 1 272 ? -4.194 20.915 16.913 1.00 92.50 272 ALA A C 1
ATOM 2116 O O . ALA A 1 272 ? -5.312 20.593 16.504 1.00 92.50 272 ALA A O 1
ATOM 2117 N N . GLY A 1 273 ? -3.207 21.319 16.107 1.00 93.69 273 GLY A N 1
ATOM 2118 C CA . GLY A 1 273 ? -3.281 21.294 14.646 1.00 93.69 273 GLY A CA 1
ATOM 2119 C C . GLY A 1 273 ? -3.379 19.873 14.087 1.00 93.69 273 GLY A C 1
ATOM 2120 O O . GLY A 1 273 ? -4.212 19.607 13.218 1.00 93.69 273 GLY A O 1
ATOM 2121 N N . ASP A 1 274 ? -2.618 18.939 14.659 1.00 96.50 274 ASP A N 1
ATOM 2122 C CA . ASP A 1 274 ? -2.539 17.556 14.177 1.00 96.50 274 ASP A CA 1
ATOM 2123 C C . ASP A 1 274 ? -3.775 16.713 14.521 1.00 96.50 274 ASP A C 1
ATOM 2125 O O . ASP A 1 274 ? -4.093 15.744 13.826 1.00 96.50 274 ASP A O 1
ATOM 2129 N N . LEU A 1 275 ? -4.528 17.099 15.559 1.00 97.75 275 LEU A N 1
ATOM 2130 C CA . LEU A 1 275 ? -5.702 16.354 16.017 1.00 97.75 275 LEU A CA 1
ATOM 2131 C C . LEU A 1 275 ? -6.714 16.125 14.890 1.00 97.75 275 LEU A C 1
ATOM 2133 O O . LEU A 1 275 ? -7.260 15.032 14.780 1.00 97.75 275 LEU A O 1
ATOM 2137 N N . ALA A 1 276 ? -6.968 17.120 14.037 1.00 97.44 276 ALA A N 1
ATOM 2138 C CA . ALA A 1 276 ? -7.935 16.971 12.948 1.00 97.44 276 ALA A CA 1
ATOM 2139 C C . ALA A 1 276 ? -7.535 15.860 11.959 1.00 97.44 276 ALA A C 1
ATOM 2141 O O . ALA A 1 276 ? -8.395 15.091 11.524 1.00 97.44 276 ALA A O 1
ATOM 2142 N N . PHE A 1 277 ? -6.241 15.740 11.653 1.00 96.88 277 PHE A N 1
ATOM 2143 C CA . PHE A 1 277 ? -5.714 14.713 10.757 1.00 96.88 277 PHE A CA 1
ATOM 2144 C C . PHE A 1 277 ? -5.793 13.325 11.391 1.00 96.88 277 PHE A C 1
ATOM 2146 O O . PHE A 1 277 ? -6.273 12.388 10.756 1.00 96.88 277 PHE A O 1
ATOM 2153 N N . GLU A 1 278 ? -5.409 13.198 12.661 1.00 98.12 278 GLU A N 1
ATOM 2154 C CA . GLU A 1 278 ? -5.451 11.917 13.373 1.00 98.12 278 GLU A CA 1
ATOM 2155 C C . GLU A 1 278 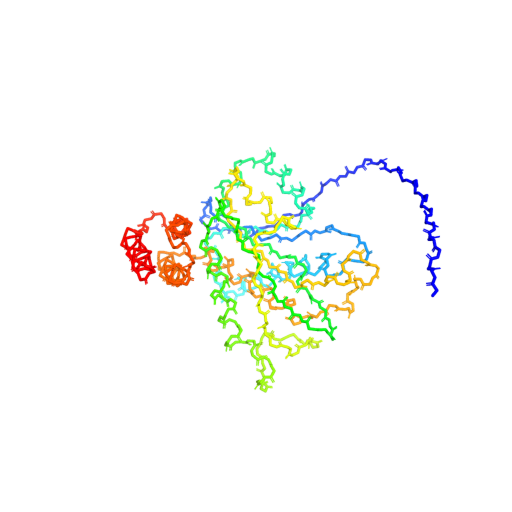? -6.878 11.415 13.610 1.00 98.12 278 GLU A C 1
ATOM 2157 O O . GLU A 1 278 ? -7.150 10.219 13.505 1.00 98.12 278 GLU A O 1
ATOM 2162 N N . ARG A 1 279 ? -7.827 12.325 13.852 1.00 98.25 279 ARG A N 1
ATOM 2163 C CA . ARG A 1 279 ? -9.250 11.979 13.917 1.00 98.25 279 ARG A CA 1
ATOM 2164 C C . ARG A 1 279 ? -9.784 11.488 12.572 1.00 98.25 279 ARG A C 1
ATOM 2166 O O . ARG A 1 279 ? -10.520 10.506 12.549 1.00 98.25 279 ARG A O 1
ATOM 2173 N N . ALA A 1 280 ? -9.412 12.147 11.471 1.00 97.88 280 ALA A N 1
ATOM 2174 C CA . ALA A 1 280 ? -9.805 11.725 10.126 1.00 97.88 280 ALA A CA 1
ATOM 2175 C C . ALA A 1 280 ? -9.211 10.353 9.770 1.00 97.88 280 ALA A C 1
ATOM 2177 O O . ALA A 1 280 ? -9.918 9.490 9.248 1.00 97.88 280 ALA A O 1
ATOM 2178 N N . ARG A 1 281 ? -7.942 10.125 10.128 1.00 98.06 281 ARG A N 1
ATOM 2179 C CA . ARG A 1 281 ? -7.262 8.837 9.966 1.00 98.06 281 ARG A CA 1
ATOM 2180 C C . ARG A 1 281 ? -7.978 7.728 10.731 1.00 98.06 281 ARG A C 1
ATOM 2182 O O . ARG A 1 281 ? -8.263 6.682 10.158 1.00 98.06 281 ARG A O 1
ATOM 2189 N N . LEU A 1 282 ? -8.323 7.969 11.993 1.00 98.06 282 LEU A N 1
ATOM 2190 C CA . LEU A 1 282 ? -9.068 7.020 12.815 1.00 98.06 282 LEU A CA 1
ATOM 2191 C C . LEU A 1 282 ? -10.455 6.703 12.231 1.00 98.06 282 LEU A C 1
ATOM 2193 O O . LEU A 1 282 ? -10.836 5.538 12.137 1.00 98.06 282 LEU A O 1
ATOM 2197 N N . ASP A 1 283 ? -11.201 7.722 11.803 1.00 97.75 283 ASP A N 1
ATOM 2198 C CA . ASP A 1 283 ? -12.540 7.530 11.235 1.00 97.75 283 ASP A CA 1
ATOM 2199 C C . ASP A 1 283 ? -12.520 6.801 9.887 1.00 97.75 283 ASP A C 1
ATOM 2201 O O . ASP A 1 283 ? -13.498 6.131 9.546 1.00 97.75 283 ASP A O 1
ATOM 2205 N N . SER A 1 284 ? -11.411 6.863 9.143 1.00 97.88 284 SER A N 1
ATOM 2206 C CA . SER A 1 284 ? -11.270 6.144 7.870 1.00 97.88 284 SER A CA 1
ATOM 2207 C C . SER A 1 284 ? -11.407 4.619 8.016 1.00 97.88 284 SER A C 1
ATOM 2209 O O . SER A 1 284 ? -11.814 3.952 7.067 1.00 97.88 284 SER A O 1
ATOM 2211 N N . VAL A 1 285 ? -11.171 4.056 9.212 1.00 98.06 285 VAL A N 1
ATOM 2212 C CA . VAL A 1 285 ? -11.335 2.615 9.496 1.00 98.06 285 VAL A CA 1
ATOM 2213 C C . VAL A 1 285 ? -12.784 2.153 9.296 1.00 98.06 285 VAL A C 1
ATOM 2215 O O . VAL A 1 285 ? -13.032 0.987 8.989 1.00 98.06 285 VAL A O 1
ATOM 2218 N N . ARG A 1 286 ? -13.763 3.065 9.384 1.00 97.12 286 ARG A N 1
ATOM 2219 C CA . ARG A 1 286 ? -15.182 2.764 9.121 1.00 97.12 286 ARG A CA 1
ATOM 2220 C C . ARG A 1 286 ? -15.452 2.326 7.680 1.00 97.12 286 ARG A C 1
ATOM 2222 O O . ARG A 1 286 ? -16.521 1.789 7.414 1.00 97.12 286 ARG A O 1
ATOM 2229 N N . ALA A 1 287 ? -14.499 2.519 6.767 1.00 95.69 287 ALA A N 1
ATOM 2230 C CA . ALA A 1 287 ? -14.561 1.948 5.427 1.00 95.69 287 ALA A CA 1
ATOM 2231 C C . ALA A 1 287 ? -14.492 0.404 5.443 1.00 95.69 287 ALA A C 1
ATOM 2233 O O . ALA A 1 287 ? -15.027 -0.234 4.545 1.00 95.69 287 ALA A O 1
ATOM 2234 N N . LEU A 1 288 ? -13.883 -0.203 6.471 1.00 96.50 288 LEU A N 1
ATOM 2235 C CA . LEU A 1 288 ? -13.842 -1.661 6.656 1.00 96.50 288 LEU A CA 1
ATOM 2236 C C . LEU A 1 288 ? -15.124 -2.215 7.298 1.00 96.50 288 LEU A C 1
ATOM 2238 O O . LEU A 1 288 ? -15.545 -3.328 6.981 1.00 96.50 288 LEU A O 1
ATOM 2242 N N . ASP A 1 289 ? -15.716 -1.451 8.222 1.00 96.19 289 ASP A N 1
ATOM 2243 C CA . ASP A 1 289 ? -16.997 -1.748 8.869 1.00 96.19 289 ASP A CA 1
ATOM 2244 C C . ASP A 1 289 ? -17.720 -0.438 9.257 1.00 96.19 289 ASP A C 1
ATOM 2246 O O . ASP A 1 289 ? -17.349 0.215 10.243 1.00 96.19 289 ASP A O 1
ATOM 2250 N N . PRO A 1 290 ? -18.792 -0.053 8.535 1.00 94.75 290 PRO A N 1
ATOM 2251 C CA . PRO A 1 290 ? -19.535 1.182 8.798 1.00 94.75 290 PRO A CA 1
ATOM 2252 C C . PRO A 1 290 ? -20.170 1.271 10.194 1.00 94.75 290 PRO A C 1
ATOM 2254 O O . PRO A 1 290 ? -20.546 2.374 10.620 1.00 94.75 290 PRO A O 1
ATOM 2257 N N . LYS A 1 291 ? -20.313 0.131 10.889 1.00 96.31 291 LYS A N 1
ATOM 2258 C CA . LYS A 1 291 ? -20.915 0.018 12.228 1.00 96.31 291 LYS A CA 1
ATOM 2259 C C . LYS A 1 291 ? -19.926 0.267 13.366 1.00 96.31 291 LYS A C 1
ATOM 2261 O O . LYS A 1 291 ? -20.368 0.322 14.512 1.00 96.31 291 LYS A O 1
ATOM 2266 N N . LEU A 1 292 ? -18.631 0.412 13.080 1.00 96.50 292 LEU A N 1
ATOM 2267 C CA . LEU A 1 292 ? -17.639 0.741 14.101 1.00 96.50 292 LEU A CA 1
ATOM 2268 C C . LEU A 1 292 ? -17.977 2.064 14.797 1.00 96.50 292 LEU A C 1
ATOM 2270 O O . LEU A 1 292 ? -18.225 3.081 14.144 1.00 96.50 292 LEU A O 1
ATOM 2274 N N . ASP A 1 293 ? -17.937 2.039 16.130 1.00 95.81 293 ASP A N 1
ATOM 2275 C CA . ASP A 1 293 ? -18.056 3.230 16.966 1.00 95.81 293 ASP A CA 1
ATOM 2276 C C . ASP A 1 293 ? -16.664 3.761 17.323 1.00 95.81 293 ASP A C 1
ATOM 2278 O O . ASP A 1 293 ? -15.930 3.179 18.124 1.00 95.81 293 ASP A O 1
ATOM 2282 N N . THR A 1 294 ? -16.303 4.897 16.731 1.00 96.56 294 THR A N 1
ATOM 2283 C CA . THR A 1 294 ? -15.025 5.572 16.979 1.00 96.56 294 THR A CA 1
ATOM 2284 C C . THR A 1 294 ? -15.115 6.605 18.108 1.00 96.56 294 THR A C 1
ATOM 2286 O O . THR A 1 294 ? -14.091 7.152 18.512 1.00 96.56 294 THR A O 1
ATOM 2289 N N . THR A 1 295 ? -16.295 6.859 18.688 1.00 96.81 295 THR A N 1
ATOM 2290 C CA . THR A 1 295 ? -16.542 7.987 19.611 1.00 96.81 295 THR A CA 1
ATOM 2291 C C . THR A 1 295 ? -15.619 7.977 20.830 1.00 96.81 295 THR A C 1
ATOM 2293 O O . THR A 1 295 ? -15.055 9.007 21.206 1.00 96.81 295 THR A O 1
ATOM 2296 N N . ALA A 1 296 ? -15.430 6.812 21.455 1.00 97.38 296 ALA A N 1
ATOM 2297 C CA . ALA A 1 296 ? -14.563 6.687 22.626 1.00 97.38 296 ALA A CA 1
ATOM 2298 C C . ALA A 1 296 ? -13.097 7.017 22.290 1.00 97.38 296 ALA A C 1
ATOM 2300 O O . ALA A 1 296 ? -12.453 7.782 23.010 1.00 97.38 296 ALA A O 1
ATOM 2301 N N . TYR A 1 297 ? -12.600 6.506 21.164 1.00 98.25 297 TYR A N 1
ATOM 2302 C CA . TYR A 1 297 ? -11.251 6.761 20.661 1.00 98.25 297 TYR A CA 1
ATOM 2303 C C . TYR A 1 297 ? -11.055 8.237 20.285 1.00 98.25 297 TYR A C 1
ATOM 2305 O O . TYR A 1 297 ? -10.061 8.848 20.671 1.00 98.25 297 TYR A O 1
ATOM 2313 N N . GLN A 1 298 ? -12.039 8.844 19.615 1.00 97.75 298 GLN A N 1
ATOM 2314 C CA . GLN A 1 298 ? -12.058 10.269 19.265 1.00 97.75 298 GLN A CA 1
ATOM 2315 C C . GLN A 1 298 ? -11.929 11.164 20.512 1.00 97.75 298 GLN A C 1
ATOM 2317 O O . GLN A 1 298 ? -11.129 12.109 20.550 1.00 97.75 298 GLN A O 1
ATOM 2322 N N . ASN A 1 299 ? -12.665 10.838 21.578 1.00 98.00 299 ASN A N 1
ATOM 2323 C CA . ASN A 1 299 ? -12.577 11.543 22.859 1.00 98.00 299 ASN A CA 1
ATOM 2324 C C . ASN A 1 299 ? -11.200 11.366 23.514 1.00 98.00 299 ASN A C 1
ATOM 2326 O O . ASN A 1 299 ? -10.628 12.334 24.018 1.00 98.00 299 A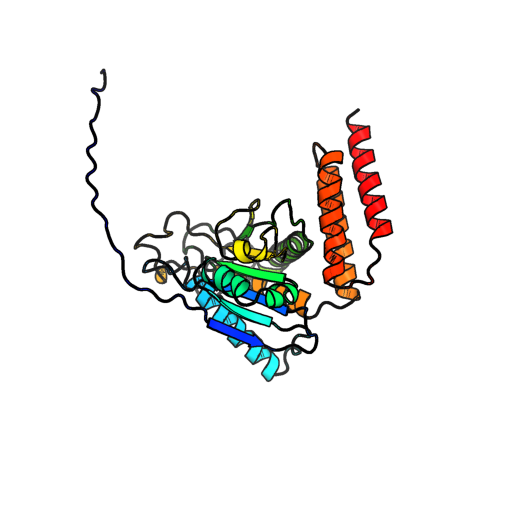SN A O 1
ATOM 2330 N N . GLN A 1 300 ? -10.634 10.159 23.463 1.00 98.00 300 GLN A N 1
ATOM 2331 C CA . GLN A 1 300 ? -9.298 9.892 23.994 1.00 98.00 300 GLN A CA 1
ATOM 2332 C C . GLN A 1 300 ? -8.200 10.646 23.230 1.00 98.00 300 GLN A C 1
ATOM 2334 O O . GLN A 1 300 ? -7.332 11.231 23.874 1.00 98.00 300 GLN A O 1
ATOM 2339 N N . LEU A 1 301 ? -8.255 10.724 21.894 1.00 98.00 301 LEU A N 1
ATOM 2340 C CA . LEU A 1 301 ? -7.302 11.526 21.108 1.00 98.00 301 LEU A CA 1
ATOM 2341 C C . LEU A 1 301 ? -7.350 13.010 21.495 1.00 98.00 301 LEU A C 1
ATOM 2343 O O . LEU A 1 301 ? -6.313 13.656 21.630 1.00 98.00 301 LEU A O 1
ATOM 2347 N N . SER A 1 302 ? -8.551 13.530 21.755 1.00 97.62 302 SER A N 1
ATOM 2348 C CA . SER A 1 302 ? -8.742 14.905 22.244 1.00 97.62 302 SER A CA 1
ATOM 2349 C C . SER A 1 302 ? -8.033 15.131 23.577 1.00 97.62 302 SER A C 1
ATOM 2351 O O . SER A 1 302 ? -7.303 16.105 23.739 1.00 97.62 302 SER A O 1
ATOM 2353 N N . ALA A 1 303 ? -8.205 14.192 24.512 1.00 97.25 303 ALA A N 1
ATOM 2354 C CA . ALA A 1 303 ? -7.568 14.255 25.820 1.00 97.25 303 ALA A CA 1
ATOM 2355 C C . ALA A 1 303 ? -6.035 14.180 25.720 1.00 97.25 303 ALA A C 1
ATOM 2357 O O . ALA A 1 303 ? -5.342 14.880 26.459 1.00 97.25 303 ALA A O 1
ATOM 2358 N N . VAL A 1 304 ? -5.497 13.377 24.793 1.00 97.19 304 VAL A N 1
ATOM 2359 C CA . VAL A 1 304 ? -4.052 13.323 24.512 1.00 97.19 304 VAL A CA 1
ATOM 2360 C C . VAL A 1 304 ? -3.552 14.677 24.002 1.00 97.19 304 VAL A C 1
ATOM 2362 O O . VAL A 1 304 ? -2.601 15.217 24.569 1.00 97.19 304 VAL A O 1
ATOM 2365 N N . ALA A 1 305 ? -4.212 15.263 22.999 1.00 96.81 305 ALA A N 1
ATOM 2366 C CA . ALA A 1 305 ? -3.829 16.565 22.447 1.00 96.81 305 ALA A CA 1
ATOM 2367 C C . ALA A 1 305 ? -3.877 17.687 23.504 1.00 96.81 305 ALA A C 1
ATOM 2369 O O . ALA A 1 305 ? -2.937 18.480 23.626 1.00 96.81 305 ALA A O 1
ATOM 2370 N N . ASP A 1 306 ? -4.927 17.721 24.330 1.00 96.19 306 ASP A N 1
ATOM 2371 C CA . ASP A 1 306 ? -5.052 18.682 25.430 1.00 96.19 306 ASP A CA 1
ATOM 2372 C C . ASP A 1 306 ? -3.950 18.501 26.487 1.00 96.19 306 ASP A C 1
ATOM 2374 O O . ASP A 1 306 ? -3.388 19.488 26.972 1.00 96.19 306 ASP A O 1
ATOM 2378 N N . ALA A 1 307 ? -3.600 17.257 26.830 1.00 94.88 307 ALA A N 1
ATOM 2379 C CA . ALA A 1 307 ? -2.537 16.964 27.788 1.00 94.88 307 ALA A CA 1
ATOM 2380 C C . ALA A 1 307 ? -1.159 17.428 27.287 1.00 94.88 307 ALA A C 1
ATOM 2382 O O . ALA A 1 307 ? -0.390 18.005 28.060 1.00 94.88 307 ALA A O 1
ATOM 2383 N N . VAL A 1 308 ? -0.855 17.223 26.003 1.00 94.12 308 VAL A N 1
ATOM 2384 C CA . VAL A 1 308 ? 0.397 17.683 25.375 1.00 94.12 308 VAL A CA 1
ATOM 2385 C C . VAL A 1 308 ? 0.464 19.206 25.367 1.00 94.12 308 VAL A C 1
ATOM 2387 O O . VAL A 1 308 ? 1.470 19.777 25.793 1.00 94.12 308 VAL A O 1
ATOM 2390 N N . ARG A 1 309 ? -0.629 19.877 24.980 1.00 89.88 309 ARG A N 1
ATOM 2391 C CA . ARG A 1 309 ? -0.720 21.343 25.004 1.00 89.88 309 ARG A CA 1
ATOM 2392 C C . ARG A 1 309 ? -0.481 21.905 26.404 1.00 89.88 309 ARG A C 1
ATOM 2394 O O . ARG A 1 309 ? 0.231 22.893 26.554 1.00 89.88 309 ARG A O 1
ATOM 2401 N N . ASN A 1 310 ? -1.072 21.289 27.426 1.00 88.75 310 ASN A N 1
ATOM 2402 C CA . ASN A 1 310 ? -0.959 21.764 28.804 1.00 88.75 310 ASN A CA 1
ATOM 2403 C C . ASN A 1 310 ? 0.441 21.552 29.397 1.00 88.75 310 ASN A C 1
ATOM 2405 O O . ASN A 1 310 ? 0.848 22.348 30.230 1.00 88.75 310 ASN A O 1
ATOM 2409 N N . ARG A 1 311 ? 1.194 20.527 28.968 1.00 86.88 311 ARG A N 1
ATOM 2410 C CA . ARG A 1 311 ? 2.592 20.315 29.399 1.00 86.88 311 ARG A CA 1
ATOM 2411 C C . ARG A 1 311 ? 3.574 21.345 28.839 1.00 86.88 311 ARG A C 1
ATOM 2413 O O . ARG A 1 311 ? 4.656 21.496 29.393 1.00 86.88 311 ARG A O 1
ATOM 2420 N N . ARG A 1 312 ? 3.231 21.988 27.721 1.00 77.31 312 ARG A N 1
ATOM 2421 C CA . ARG A 1 312 ? 4.079 22.979 27.038 1.00 77.31 312 ARG A CA 1
ATOM 2422 C C . ARG A 1 312 ? 3.802 24.424 27.483 1.00 77.31 312 ARG A C 1
ATOM 2424 O O . ARG A 1 312 ? 4.518 25.321 27.047 1.00 77.31 312 ARG A O 1
ATOM 2431 N N . ARG A 1 313 ? 2.765 24.650 28.297 1.00 67.50 313 ARG A N 1
ATOM 2432 C CA . ARG A 1 313 ? 2.451 25.942 28.931 1.00 67.50 313 ARG A CA 1
ATOM 2433 C C . ARG A 1 313 ? 3.118 26.042 30.294 1.00 67.50 313 ARG A C 1
ATOM 2435 O O . ARG A 1 313 ? 3.547 27.166 30.623 1.00 67.50 313 ARG A O 1
#

InterPro domains:
  IPR007484 Peptidase M28 [PF04389] (25-237)

Sequence (313 aa):
MRRAPVIVRLHAKAARSEPGALGMVMGEIAGTHLGEDLVIAAHLDHQKPGANDNASGSGTLLELVRTLNHLIVAGKIPKPQRTLRFWWTTEIVSEQAYFRRYPEDARNILLSVVLDQAGGLRNAENNLVIIFNPAWLPSYADDLIENLAESVKDRYAPAEHEPDPLVIARGGSHQSLRTVYWDYQEITDEVAFESRERRIPGIALAVPSLDLIHSNLDTVDRLDPTWMKRTALLTLAAALYVADAGPAQAQAVLDYTFRRAAGRLAQSDDAAGDLAFERARLDSVRALDPKLDTTAYQNQLSAVADAVRNRRR

Mean predicted aligned error: 4.8 Å